Protein AF-A0A935U626-F1 (afdb_monomer_lite)

pLDDT: mean 85.55, std 22.06, range [26.78, 98.81]

Radius of gyration: 19.24 Å; chains: 1; bounding box: 61×33×53 Å

Foldseek 3Di:
DWKWFWAFDDDDDDDPDDPDDRDTDIDTHDDDPDDPPQLLVRLLVNLVVLTLEIEDDDDQQLLKALDPVSNDDLVVLLVSVVSNVVSNLVRHAFAREYEYEADAQQLLLLVQQQQAAQVNPHGLLRLLCCSVVPPAIRNQANHPPCPPVSNVSSSVSSVSSLVSSVVVLVVCCVPRPRYHGHYDHVNRVDNDHNQQADSHNSGHGDPVVVVVVVVRCCCRDPNVDPDD

Sequence (228 aa):
MALGAHQRQQPQPADHEGLRELRPRQLHGGQKRGRHVRLPAQAKQAVSRKASYVTVLMGHNDVCQDRFIDIPSDEVFEDRFREGMETLRQGLPAGATVYVVGIVDIYRLWQVAGDKRALGIVDCEVLWAATLLRWYPCGTMLNPLIGEAGRQFTRERNVAFNAILRRVTEEYQAQDSNHHYVFTDEIFKYPFVESHVSDIDCFHPSAPGQRKLSEITWRHGPFAEPPK

Secondary structure (DSSP, 8-state):
---EEEEPPPPPS-----------EEEE----TTS---HHHHHHHHHHTT-SEEEEE-SHHHHS-SSGGGSPPHHHHHHHHHHHHHHHHHHSPTT-EEEEEPPP-HHHHHHHHTT-EETTTEEHHHHHGGGGGT-SS-HHHH-GGGHHHHHHHHHHHHHHHHHHHHHHHHHHHHH-TTSEEEEE-HHHHS---GGGB-TTTSSSB-HHHHHHHHHHHHHTSTTSS---

Structure (mmCIF, N/CA/C/O backbone):
data_AF-A0A935U626-F1
#
_entry.id   AF-A0A935U626-F1
#
loop_
_atom_site.group_PDB
_atom_site.id
_atom_site.type_symbol
_atom_site.label_atom_id
_atom_site.label_alt_id
_atom_site.label_comp_id
_atom_site.label_asym_id
_atom_site.label_entity_id
_atom_site.label_seq_id
_atom_site.pdbx_PDB_ins_code
_atom_site.Cartn_x
_atom_site.Cartn_y
_atom_site.Cartn_z
_atom_site.occupancy
_atom_site.B_iso_or_equiv
_atom_site.auth_seq_id
_atom_site.auth_comp_id
_atom_site.auth_asym_id
_atom_site.auth_atom_id
_atom_site.pdbx_PDB_model_num
ATOM 1 N N . MET A 1 1 ? -6.542 1.799 -3.683 1.00 36.38 1 MET A N 1
ATOM 2 C CA . MET A 1 1 ? -6.941 0.701 -2.773 1.00 36.38 1 MET A CA 1
ATOM 3 C C . MET A 1 1 ? -7.939 1.243 -1.754 1.00 36.38 1 MET A C 1
ATOM 5 O O . MET A 1 1 ? -7.934 2.451 -1.544 1.00 36.38 1 MET A O 1
ATOM 9 N N . ALA A 1 2 ? -8.857 0.416 -1.251 1.00 37.59 2 ALA A N 1
ATOM 10 C CA . ALA A 1 2 ? -10.073 0.847 -0.552 1.00 37.59 2 ALA A CA 1
ATOM 11 C C . ALA A 1 2 ? -10.050 0.488 0.938 1.00 37.59 2 ALA A C 1
ATOM 13 O O . ALA A 1 2 ? -9.648 -0.621 1.276 1.00 37.59 2 ALA A O 1
ATOM 14 N N . LEU A 1 3 ? -10.580 1.363 1.798 1.00 38.88 3 LEU A N 1
ATOM 15 C CA . LEU A 1 3 ? -11.113 0.947 3.096 1.00 38.88 3 LEU A CA 1
ATOM 16 C C . LEU A 1 3 ? -12.335 0.040 2.860 1.00 38.88 3 LEU A C 1
ATOM 18 O O . LEU A 1 3 ? -13.218 0.400 2.074 1.00 38.88 3 LEU A O 1
ATOM 22 N N . GLY A 1 4 ? -12.377 -1.126 3.501 1.00 45.19 4 GLY A N 1
ATOM 23 C CA . GLY A 1 4 ? -13.533 -2.028 3.490 1.00 45.19 4 GLY A CA 1
ATOM 24 C C . GLY A 1 4 ? -14.268 -1.951 4.825 1.00 45.19 4 GLY A C 1
ATOM 25 O O . GLY A 1 4 ? -13.686 -2.311 5.835 1.00 45.19 4 GLY A O 1
ATOM 26 N N . ALA A 1 5 ? -15.516 -1.486 4.871 1.00 40.16 5 ALA A N 1
ATOM 27 C CA . ALA A 1 5 ? -16.308 -1.452 6.107 1.00 40.16 5 ALA A CA 1
ATOM 28 C C . ALA A 1 5 ? -17.449 -2.479 6.052 1.00 40.16 5 ALA A C 1
ATOM 30 O O . ALA A 1 5 ? -18.138 -2.572 5.036 1.00 40.16 5 ALA A O 1
ATOM 31 N N . HIS A 1 6 ? -17.658 -3.224 7.141 1.00 42.97 6 HIS A N 1
ATOM 32 C CA . HIS A 1 6 ? -18.744 -4.193 7.303 1.00 42.97 6 HIS A CA 1
ATOM 33 C C . HIS A 1 6 ? -19.535 -3.935 8.601 1.00 42.97 6 HIS A C 1
ATOM 35 O O . HIS A 1 6 ? -18.968 -3.591 9.640 1.00 42.97 6 HIS A O 1
ATOM 41 N N . GLN A 1 7 ? -20.856 -4.135 8.556 1.00 40.28 7 GLN A N 1
ATOM 42 C CA . GLN A 1 7 ? -21.767 -4.031 9.706 1.00 40.28 7 GLN A CA 1
ATOM 43 C C . GLN A 1 7 ? -22.539 -5.349 9.885 1.00 40.28 7 GLN A C 1
ATOM 45 O O . GLN A 1 7 ? -23.106 -5.842 8.909 1.00 40.28 7 GLN A O 1
ATOM 50 N N . ARG A 1 8 ? -22.606 -5.902 11.108 1.00 36.91 8 ARG A N 1
ATOM 51 C CA . ARG A 1 8 ? -23.595 -6.940 11.476 1.00 36.91 8 ARG A CA 1
ATOM 52 C C . ARG A 1 8 ? -24.813 -6.252 12.102 1.00 36.91 8 ARG A C 1
ATOM 54 O O . ARG A 1 8 ? -24.642 -5.392 12.961 1.00 36.91 8 ARG A O 1
ATOM 61 N N . GLN A 1 9 ? -26.029 -6.598 11.681 1.00 35.69 9 GLN A N 1
ATOM 62 C CA . GLN A 1 9 ? -27.254 -6.160 12.365 1.00 35.69 9 GLN A CA 1
ATOM 63 C C . GLN A 1 9 ? -27.588 -7.141 13.499 1.00 35.69 9 GLN A C 1
ATOM 65 O O . GLN A 1 9 ? -27.478 -8.351 13.308 1.00 35.69 9 GLN A O 1
ATOM 70 N N . GLN A 1 10 ? -27.971 -6.624 14.671 1.00 32.47 10 GLN A N 1
ATOM 71 C CA . GLN A 1 10 ? -28.516 -7.425 15.775 1.00 32.47 10 GLN A CA 1
ATOM 72 C C . GLN A 1 10 ? -30.018 -7.689 15.548 1.00 32.47 10 GLN A C 1
ATOM 74 O O . GLN A 1 10 ? -30.702 -6.800 15.033 1.00 32.47 10 GLN A O 1
ATOM 79 N N . PRO A 1 11 ? -30.547 -8.869 15.923 1.00 29.67 11 PRO A N 1
ATOM 80 C CA . PRO A 1 11 ? -31.968 -9.174 15.783 1.00 29.67 11 PRO A CA 1
ATOM 81 C C . PRO A 1 11 ? -32.800 -8.475 16.873 1.00 29.67 11 PRO A C 1
ATOM 83 O O . PRO A 1 11 ? -32.401 -8.435 18.036 1.00 29.67 11 PRO A O 1
ATOM 86 N N . GLN A 1 12 ? -33.970 -7.946 16.502 1.00 31.98 12 GLN A N 1
ATOM 87 C CA . GLN A 1 12 ? -35.036 -7.596 17.453 1.00 31.98 12 GLN A CA 1
ATOM 88 C C . GLN A 1 12 ? -35.877 -8.846 17.776 1.00 31.98 12 GLN A C 1
ATOM 90 O O . GLN A 1 12 ? -35.978 -9.728 16.918 1.00 31.98 12 GLN A O 1
ATOM 95 N N . PRO A 1 13 ? -36.462 -8.969 18.984 1.00 32.72 13 PRO A N 1
ATOM 96 C CA . PRO A 1 13 ? -37.147 -10.192 19.375 1.00 32.72 13 PRO A CA 1
ATOM 97 C C . PRO A 1 13 ? -38.569 -10.292 18.796 1.00 32.72 13 PRO A C 1
ATOM 99 O O . PRO A 1 13 ? -39.378 -9.388 18.972 1.00 32.72 13 PRO A O 1
ATOM 102 N N . ALA A 1 14 ? -38.808 -11.463 18.190 1.00 32.66 14 ALA A N 1
ATOM 103 C CA . ALA A 1 14 ? -40.059 -12.157 17.861 1.00 32.66 14 ALA A CA 1
ATOM 104 C C . ALA A 1 14 ? -41.052 -11.506 16.875 1.00 32.66 14 ALA A C 1
ATOM 106 O O . ALA A 1 14 ? -41.840 -10.646 17.237 1.00 32.66 14 ALA A O 1
ATOM 107 N N . ASP A 1 15 ? -41.090 -12.051 15.654 1.00 28.20 15 ASP A N 1
ATOM 108 C CA . ASP A 1 15 ? -42.239 -12.855 15.216 1.00 28.20 15 ASP A CA 1
ATOM 109 C C . ASP A 1 15 ? -41.771 -13.934 14.223 1.00 28.20 15 ASP A C 1
ATOM 111 O O . ASP A 1 15 ? -40.871 -13.728 13.404 1.00 28.20 15 ASP A O 1
ATOM 115 N N . HIS A 1 16 ? -42.317 -15.137 14.382 1.00 33.19 16 HIS A N 1
ATOM 116 C CA . HIS A 1 16 ? -41.948 -16.347 13.654 1.00 33.19 16 HIS A CA 1
ATOM 117 C C . HIS A 1 16 ? -42.422 -16.297 12.194 1.00 33.19 16 HIS A C 1
ATOM 119 O O . HIS A 1 16 ? -43.455 -16.867 11.887 1.00 33.19 16 HIS A O 1
ATOM 125 N N . GLU A 1 17 ? -41.666 -15.677 11.286 1.00 30.53 17 GLU A N 1
ATOM 126 C CA . GLU A 1 17 ? -41.656 -16.025 9.853 1.00 30.53 17 GLU A CA 1
ATOM 127 C C . GLU A 1 17 ? -40.568 -15.235 9.106 1.00 30.53 17 GLU A C 1
ATOM 129 O O . GLU A 1 17 ? -40.585 -14.009 9.043 1.00 30.53 17 GLU A O 1
ATOM 134 N N . GLY A 1 18 ? -39.611 -15.945 8.499 1.00 26.78 18 GLY A N 1
ATOM 135 C CA . GLY A 1 18 ? -38.667 -15.366 7.540 1.00 26.78 18 GLY A CA 1
ATOM 136 C C . GLY A 1 18 ? -37.235 -15.209 8.051 1.00 26.78 18 GLY A C 1
ATOM 137 O O . GLY A 1 18 ? -36.794 -14.120 8.406 1.00 26.78 18 GLY A O 1
ATOM 138 N N . LEU A 1 19 ? -36.460 -16.293 7.957 1.00 26.86 19 LEU A N 1
ATOM 139 C CA . LEU A 1 19 ? -34.995 -16.272 7.902 1.00 26.86 19 LEU A CA 1
ATOM 140 C C . LEU A 1 19 ? -34.530 -15.446 6.682 1.00 26.86 19 LEU A C 1
ATOM 142 O O . LEU A 1 19 ? -34.172 -15.991 5.640 1.00 26.86 19 LEU A O 1
ATOM 146 N N . ARG A 1 20 ? -34.556 -14.113 6.781 1.00 30.09 20 ARG A N 1
ATOM 147 C CA . ARG A 1 20 ? -33.853 -13.229 5.847 1.00 30.09 20 ARG A CA 1
ATOM 148 C C . ARG A 1 20 ? -32.400 -13.120 6.293 1.00 30.09 20 ARG A C 1
ATOM 150 O O . ARG A 1 20 ? -32.076 -12.483 7.287 1.00 30.09 20 ARG A O 1
ATOM 157 N N . GLU A 1 21 ? -31.558 -13.795 5.525 1.00 31.47 21 GLU A N 1
ATOM 158 C CA . GLU A 1 21 ? -30.100 -13.720 5.458 1.00 31.47 21 GLU A CA 1
ATOM 159 C C . GLU A 1 21 ? -29.537 -12.365 5.955 1.00 31.47 21 GLU A C 1
ATOM 161 O O . GLU A 1 21 ? -29.654 -11.335 5.286 1.00 31.47 21 GLU A O 1
ATOM 166 N N . LEU A 1 22 ? -28.907 -12.360 7.136 1.00 27.30 22 LEU A N 1
ATOM 167 C CA . LEU A 1 22 ? -28.116 -11.236 7.648 1.00 27.30 22 LEU A CA 1
ATOM 168 C C . LEU A 1 22 ? -26.864 -11.069 6.772 1.00 27.30 22 LEU A C 1
ATOM 170 O O . LEU A 1 22 ? -25.775 -11.500 7.145 1.00 27.30 22 LEU A O 1
ATOM 174 N N . ARG A 1 23 ? -26.993 -10.472 5.582 1.00 29.62 23 ARG A N 1
ATOM 175 C CA . ARG A 1 23 ? -25.830 -10.117 4.758 1.00 29.62 23 ARG A CA 1
ATOM 176 C C . ARG A 1 23 ? -25.178 -8.855 5.332 1.00 29.62 23 ARG A C 1
ATOM 178 O O . ARG A 1 23 ? -25.808 -7.794 5.296 1.00 29.62 23 ARG A O 1
ATOM 185 N N . PRO A 1 24 ? -23.931 -8.910 5.837 1.00 40.78 24 PRO A N 1
ATOM 186 C CA . PRO A 1 24 ? -23.231 -7.697 6.229 1.00 40.78 24 PRO A CA 1
ATOM 187 C C . PRO A 1 24 ? -23.090 -6.772 5.015 1.00 40.78 24 PRO A C 1
ATOM 189 O O . PRO A 1 24 ? -22.628 -7.194 3.955 1.00 40.78 24 PRO A O 1
ATOM 192 N N . ARG A 1 25 ? -23.485 -5.498 5.148 1.00 45.22 25 ARG A N 1
ATOM 193 C CA . ARG A 1 25 ? -23.241 -4.493 4.098 1.00 45.22 25 ARG A CA 1
ATOM 194 C C . ARG A 1 25 ? -21.739 -4.253 3.997 1.00 45.22 25 ARG A C 1
ATOM 196 O O . ARG A 1 25 ? -21.175 -3.599 4.868 1.00 45.22 25 ARG A O 1
ATOM 203 N N . GLN A 1 26 ? -21.122 -4.780 2.945 1.00 43.56 26 GLN A N 1
ATOM 204 C CA . GLN A 1 26 ? -19.748 -4.474 2.565 1.00 43.56 26 GLN A CA 1
ATOM 205 C C . GLN A 1 26 ? -19.717 -3.145 1.809 1.00 43.56 26 GLN A C 1
ATOM 207 O O . GLN A 1 26 ? -20.474 -2.936 0.861 1.00 43.56 26 GLN A O 1
ATOM 212 N N . LEU A 1 27 ? -18.854 -2.231 2.238 1.00 50.84 27 LEU A N 1
ATOM 213 C CA . LEU A 1 27 ? -18.672 -0.929 1.609 1.00 50.84 27 LEU A CA 1
ATOM 214 C C . LEU A 1 27 ? -17.201 -0.727 1.278 1.00 50.84 27 LEU A C 1
ATOM 216 O O . LEU A 1 27 ? -16.347 -0.876 2.147 1.00 50.84 27 LEU A O 1
ATOM 220 N N . HIS A 1 28 ? -16.925 -0.359 0.030 1.00 53.06 28 HIS A N 1
ATOM 221 C CA . HIS A 1 28 ? -15.575 -0.118 -0.468 1.00 53.06 28 HIS A CA 1
ATOM 222 C C . HIS A 1 28 ? -15.357 1.379 -0.722 1.00 53.06 28 HIS A C 1
ATOM 224 O O . HIS A 1 28 ? -16.038 1.976 -1.551 1.00 53.06 28 HIS A O 1
ATOM 230 N N . GLY A 1 29 ? -14.385 1.983 -0.034 1.00 50.59 29 GLY A N 1
ATOM 231 C CA . GLY A 1 29 ? -13.999 3.396 -0.166 1.00 50.59 29 GLY A CA 1
ATOM 232 C C . GLY A 1 29 ? -12.784 3.658 -1.069 1.00 50.59 29 GLY A C 1
ATOM 233 O O . GLY A 1 29 ? -11.946 4.488 -0.736 1.00 50.59 29 GLY A O 1
ATOM 234 N N . GLY A 1 30 ? -12.615 2.931 -2.179 1.00 47.78 30 GLY A N 1
ATOM 235 C CA . GLY A 1 30 ? -11.416 3.041 -3.027 1.00 47.78 30 GLY A CA 1
ATOM 236 C C . GLY A 1 30 ? -11.409 4.265 -3.945 1.00 47.78 30 GLY A C 1
ATOM 237 O O . GLY A 1 30 ? -12.372 4.493 -4.668 1.00 47.78 30 GLY A O 1
ATOM 238 N N . GLN A 1 31 ? -10.294 5.004 -4.000 1.00 49.34 31 GLN A N 1
ATOM 239 C CA . GLN A 1 31 ? -10.118 6.136 -4.925 1.00 49.34 31 GLN A CA 1
ATOM 240 C C . GLN A 1 31 ? -8.877 5.964 -5.826 1.00 49.34 31 GLN A C 1
ATOM 242 O O . GLN A 1 31 ? -7.851 5.437 -5.388 1.00 49.34 31 GLN A O 1
ATOM 247 N N . LYS A 1 32 ? -8.976 6.419 -7.089 1.00 45.78 32 LYS A N 1
ATOM 248 C CA . LYS A 1 32 ? -7.856 6.544 -8.047 1.00 45.78 32 LYS A CA 1
ATOM 249 C C . LYS A 1 32 ? -7.019 7.816 -7.782 1.00 45.78 32 LYS A C 1
ATOM 251 O O . LYS A 1 32 ? -7.494 8.742 -7.127 1.00 45.78 32 LYS A O 1
ATOM 256 N N . ARG A 1 33 ? -5.783 7.827 -8.305 1.00 46.31 33 ARG A N 1
ATOM 257 C CA . ARG A 1 33 ? -4.728 8.860 -8.186 1.00 46.31 33 ARG A CA 1
ATOM 258 C C . ARG A 1 33 ? -5.227 10.310 -8.365 1.00 46.31 33 ARG A C 1
ATOM 260 O O . ARG A 1 33 ? -6.166 10.553 -9.115 1.00 46.31 33 ARG A O 1
ATOM 267 N N . GLY A 1 34 ? -4.566 11.267 -7.701 1.00 38.56 34 GLY A N 1
ATOM 268 C CA . GLY A 1 34 ? -4.757 12.718 -7.897 1.00 38.56 34 GLY A CA 1
ATOM 269 C C . GLY A 1 34 ? -5.643 13.424 -6.862 1.00 38.56 34 GLY A C 1
ATOM 270 O O . GLY A 1 34 ? -5.690 14.648 -6.823 1.00 38.56 34 GLY A O 1
ATOM 271 N N . ARG A 1 35 ? -6.304 12.677 -5.972 1.00 41.91 35 ARG A N 1
ATOM 272 C CA . ARG A 1 35 ? -6.894 13.220 -4.743 1.00 41.91 35 ARG A CA 1
ATOM 273 C C . ARG A 1 35 ? -6.159 12.615 -3.559 1.00 41.91 35 ARG A C 1
ATOM 275 O O . ARG A 1 35 ? -6.215 11.402 -3.373 1.00 41.91 35 ARG A O 1
ATOM 282 N N . HIS A 1 36 ? -5.485 13.447 -2.768 1.00 40.22 36 HIS A N 1
ATOM 283 C CA . HIS A 1 36 ? -4.943 13.076 -1.460 1.00 40.22 36 HIS A CA 1
ATOM 284 C C . HIS A 1 36 ? -6.101 12.700 -0.517 1.00 40.22 36 HIS A C 1
ATOM 286 O O . HIS A 1 36 ? -6.526 13.492 0.322 1.00 40.22 36 HIS A O 1
ATOM 292 N N . VAL A 1 37 ? -6.676 11.506 -0.676 1.00 51.06 37 VAL A N 1
ATOM 293 C CA . VAL A 1 37 ? -7.643 10.969 0.281 1.00 51.06 37 VAL A CA 1
ATOM 294 C C . VAL A 1 37 ? -6.845 10.365 1.422 1.00 51.06 37 VAL A C 1
ATOM 296 O O . VAL A 1 37 ? -6.390 9.227 1.366 1.00 51.06 37 VAL A O 1
ATOM 299 N N . ARG A 1 38 ? -6.672 11.185 2.452 1.00 72.81 38 ARG A N 1
ATOM 300 C CA . ARG A 1 38 ? -6.116 10.803 3.745 1.00 72.81 38 ARG A CA 1
ATOM 301 C C . ARG A 1 38 ? -7.035 9.751 4.376 1.00 72.81 38 ARG A C 1
ATOM 303 O O . ARG A 1 38 ? -8.252 9.953 4.389 1.00 72.81 38 ARG A O 1
ATOM 310 N N . LEU A 1 39 ? -6.471 8.655 4.893 1.00 82.88 39 LEU A N 1
ATOM 311 C CA . LEU A 1 39 ? -7.171 7.656 5.717 1.00 82.88 39 LEU A CA 1
ATOM 312 C C . LEU A 1 39 ? -8.222 8.276 6.671 1.00 82.88 39 LEU A C 1
ATOM 314 O O . LEU A 1 39 ? -9.348 7.779 6.675 1.00 82.88 39 LEU A O 1
ATOM 318 N N . PRO A 1 40 ? -7.951 9.404 7.362 1.00 83.19 40 PRO A N 1
ATOM 319 C CA . PRO A 1 40 ? -8.937 10.158 8.146 1.00 83.19 40 PRO A CA 1
ATOM 320 C C . PRO A 1 40 ? -10.301 10.388 7.481 1.00 83.19 40 PRO A C 1
ATOM 322 O O . PRO A 1 40 ? -11.347 10.201 8.101 1.00 83.19 40 PRO A O 1
ATOM 325 N N . ALA A 1 41 ? -10.336 10.771 6.202 1.00 85.19 41 ALA A N 1
ATOM 326 C CA . ALA A 1 41 ? -11.593 11.040 5.506 1.00 85.19 41 ALA A CA 1
ATOM 327 C C . ALA A 1 41 ? -12.409 9.758 5.264 1.00 85.19 41 ALA A C 1
ATOM 329 O O . ALA A 1 41 ? -13.638 9.791 5.320 1.00 85.19 41 ALA A O 1
ATOM 330 N N . GLN A 1 42 ? -11.739 8.630 5.010 1.00 88.25 42 GLN A N 1
ATOM 331 C CA . GLN A 1 42 ? -12.395 7.325 4.870 1.00 88.25 42 GLN A CA 1
ATOM 332 C C . GLN A 1 42 ? -12.813 6.775 6.241 1.00 88.25 42 GLN A C 1
ATOM 334 O O . GLN A 1 42 ? -13.909 6.234 6.371 1.00 88.25 42 GLN A O 1
ATOM 339 N N . ALA A 1 43 ? -12.003 6.993 7.279 1.00 92.19 43 ALA A N 1
ATOM 340 C CA . ALA A 1 43 ? -12.328 6.630 8.653 1.00 92.19 43 ALA A CA 1
ATOM 341 C C . ALA A 1 43 ? -13.625 7.305 9.127 1.00 92.19 43 ALA A C 1
ATOM 343 O O . ALA A 1 43 ? -14.518 6.626 9.632 1.00 92.19 43 ALA A O 1
ATOM 344 N N . LYS A 1 44 ? -13.812 8.605 8.846 1.00 91.94 44 LYS A N 1
ATOM 345 C CA . LYS A 1 44 ? -15.075 9.317 9.134 1.00 91.94 44 LYS A CA 1
ATOM 346 C C . LYS A 1 44 ? -16.294 8.671 8.467 1.00 91.94 44 LYS A C 1
ATOM 348 O O . LYS A 1 44 ? -17.378 8.675 9.044 1.00 91.94 44 LYS A O 1
ATOM 353 N N . GLN A 1 45 ? -16.136 8.099 7.271 1.00 91.12 45 GLN A N 1
ATOM 354 C CA . GLN A 1 45 ? -17.222 7.387 6.588 1.00 91.12 45 GLN A CA 1
ATOM 355 C C . GLN A 1 45 ? -17.527 6.028 7.228 1.00 91.12 45 GLN A C 1
ATOM 357 O O . GLN A 1 45 ? -18.683 5.614 7.239 1.00 91.12 45 GLN A O 1
ATOM 362 N N . ALA A 1 46 ? -16.521 5.325 7.753 1.00 92.56 46 ALA A N 1
ATOM 363 C CA . ALA A 1 46 ? -16.744 4.092 8.509 1.00 92.56 46 ALA A CA 1
ATOM 364 C C . ALA A 1 46 ? -17.472 4.380 9.833 1.00 92.56 46 ALA A C 1
ATOM 366 O O . ALA A 1 46 ? -18.456 3.713 10.161 1.00 92.56 46 ALA A O 1
ATOM 367 N N . VAL A 1 47 ? -17.046 5.436 10.532 1.00 95.00 47 VAL A N 1
ATOM 368 C CA . VAL A 1 47 ? -17.664 5.942 11.767 1.00 95.00 47 VAL A CA 1
ATOM 369 C C . VAL A 1 47 ? -19.118 6.350 11.548 1.00 95.00 47 VAL A C 1
ATOM 371 O O . VAL A 1 47 ? -19.998 5.886 12.269 1.00 95.00 47 VAL A O 1
ATOM 374 N N . SER A 1 48 ? -19.415 7.151 10.516 1.00 94.12 48 SER A N 1
ATOM 375 C CA . SER A 1 48 ? -20.790 7.612 10.254 1.00 94.12 48 SER A CA 1
ATOM 376 C C . SER A 1 48 ? -21.769 6.471 9.968 1.00 94.12 48 SER A C 1
ATOM 378 O O . SER A 1 48 ? -22.979 6.623 10.128 1.00 94.12 48 SER A O 1
ATOM 380 N N . ARG A 1 49 ? -21.244 5.307 9.579 1.00 92.31 49 ARG A N 1
ATOM 381 C CA . ARG A 1 49 ? -22.011 4.089 9.318 1.00 92.31 49 ARG A CA 1
ATOM 382 C C . ARG A 1 49 ? -21.999 3.099 10.476 1.00 92.31 49 ARG A C 1
ATOM 384 O O . ARG A 1 49 ? -22.576 2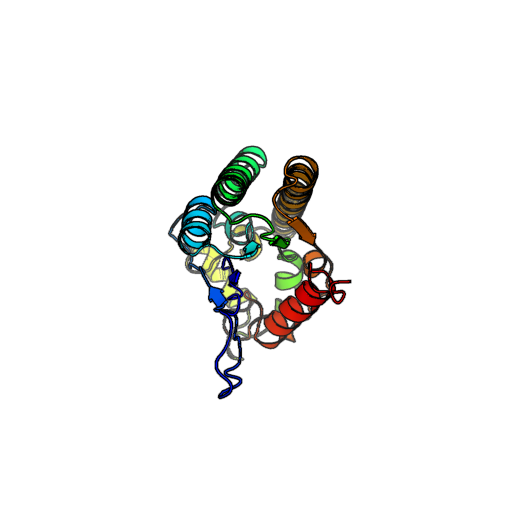.026 10.330 1.00 92.31 49 ARG A O 1
ATOM 391 N N . LYS A 1 50 ? -21.373 3.445 11.606 1.00 93.62 50 LYS A N 1
ATOM 392 C CA . LYS A 1 50 ? -21.241 2.583 12.789 1.00 93.62 50 LYS A CA 1
ATOM 393 C C . LYS A 1 50 ? -20.687 1.200 12.421 1.00 93.62 50 LYS A C 1
ATOM 395 O O . LYS A 1 50 ? -21.247 0.176 12.810 1.00 93.62 50 LYS A O 1
ATOM 400 N N . ALA A 1 51 ? -19.638 1.172 11.597 1.00 95.12 51 ALA A N 1
ATOM 401 C CA . ALA A 1 51 ? -19.036 -0.075 11.139 1.00 95.12 51 ALA A CA 1
ATOM 402 C C . ALA A 1 51 ? -18.561 -0.926 12.330 1.00 95.12 51 ALA A C 1
ATOM 404 O O . ALA A 1 51 ? -17.910 -0.419 13.233 1.00 95.12 51 ALA A O 1
ATOM 405 N N . SER A 1 52 ? -18.862 -2.223 12.325 1.00 94.94 52 SER A N 1
ATOM 406 C CA . SER A 1 52 ? -18.379 -3.158 13.358 1.00 94.94 52 SER A CA 1
ATOM 407 C C . SER A 1 52 ? -17.065 -3.827 12.950 1.00 94.94 52 SER A C 1
ATOM 409 O O . SER A 1 52 ? -16.406 -4.463 13.764 1.00 94.94 52 SER A O 1
ATOM 411 N N . TYR A 1 53 ? -16.692 -3.712 11.677 1.00 95.19 53 TYR A N 1
ATOM 412 C CA . TYR A 1 53 ? -15.439 -4.214 11.139 1.00 95.19 53 TYR A CA 1
ATOM 413 C C . TYR A 1 53 ? -14.932 -3.281 10.038 1.00 95.19 53 TYR A C 1
ATOM 415 O O . TYR A 1 53 ? -15.693 -2.904 9.143 1.00 95.19 53 TYR A O 1
ATOM 423 N N . VAL A 1 54 ? -13.657 -2.908 10.106 1.00 95.88 54 VAL A N 1
ATOM 424 C CA . VAL A 1 54 ? -12.994 -1.999 9.169 1.00 95.88 54 VAL A CA 1
ATOM 425 C C . VAL A 1 54 ? -11.671 -2.612 8.730 1.00 95.88 54 VAL A C 1
ATOM 427 O O . VAL A 1 54 ? -10.774 -2.784 9.541 1.00 95.88 54 VAL A O 1
ATOM 430 N N . THR A 1 55 ? -11.518 -2.899 7.442 1.00 94.81 55 THR A N 1
ATOM 431 C CA . THR A 1 55 ? -10.235 -3.260 6.835 1.00 94.81 55 THR A CA 1
ATOM 432 C C . THR A 1 55 ? -9.521 -2.008 6.336 1.00 94.81 55 THR A C 1
ATOM 434 O O . THR A 1 55 ? -10.063 -1.275 5.501 1.00 94.81 55 THR A O 1
ATOM 437 N N . VAL A 1 56 ? -8.293 -1.784 6.802 1.00 95.62 56 VAL A N 1
ATOM 438 C CA . VAL A 1 56 ? -7.408 -0.692 6.390 1.00 95.62 56 VAL A CA 1
ATOM 439 C C . VAL A 1 56 ? -6.366 -1.206 5.403 1.00 95.62 56 VAL A C 1
ATOM 441 O O . VAL A 1 56 ? -5.519 -2.024 5.749 1.00 95.62 56 VAL A O 1
ATOM 444 N N . LEU A 1 57 ? -6.426 -0.683 4.174 1.00 92.62 57 LEU A N 1
ATOM 445 C CA . LEU A 1 57 ? -5.468 -0.926 3.090 1.00 92.62 57 LEU A CA 1
ATOM 446 C C . LEU A 1 57 ? -4.838 0.415 2.672 1.00 92.62 57 LEU A C 1
ATOM 448 O O . LEU A 1 57 ? -5.359 1.108 1.793 1.00 92.62 57 LEU A O 1
ATOM 452 N N . MET A 1 58 ? -3.743 0.805 3.325 1.00 90.88 58 MET A N 1
ATOM 453 C CA . MET A 1 58 ? -3.051 2.092 3.133 1.00 90.88 58 MET A CA 1
ATOM 454 C C . MET A 1 58 ? -1.628 1.883 2.588 1.00 90.88 58 MET A C 1
ATOM 456 O O . MET A 1 58 ? -1.133 0.764 2.580 1.00 90.88 58 MET A O 1
ATOM 460 N N . GLY A 1 59 ? -0.975 2.934 2.082 1.00 92.75 59 GLY A N 1
ATOM 461 C CA . GLY A 1 59 ? 0.472 2.940 1.838 1.00 92.75 59 GLY A CA 1
ATOM 462 C C . GLY A 1 59 ? 0.920 2.599 0.421 1.00 92.75 59 GLY A C 1
ATOM 463 O O . GLY A 1 59 ? 1.928 3.124 -0.036 1.00 92.75 59 GLY A O 1
ATOM 464 N N . HIS A 1 60 ? 0.141 1.830 -0.343 1.00 92.06 60 HIS A N 1
ATOM 465 C CA . HIS A 1 60 ? 0.487 1.510 -1.737 1.00 92.06 60 HIS A CA 1
ATOM 466 C C . HIS A 1 60 ? 0.675 2.772 -2.595 1.00 92.06 60 HIS A C 1
ATOM 468 O O . HIS A 1 60 ? 1.649 2.894 -3.329 1.00 92.06 60 HIS A O 1
ATOM 474 N N . ASN A 1 61 ? -0.239 3.738 -2.465 1.00 90.38 61 ASN A N 1
ATOM 475 C CA . ASN A 1 61 ? -0.150 5.016 -3.172 1.00 90.38 61 ASN A CA 1
ATOM 476 C C . ASN A 1 61 ? 0.913 5.953 -2.578 1.00 90.38 61 ASN A C 1
ATOM 478 O O . ASN A 1 61 ? 1.299 6.898 -3.252 1.00 90.38 61 ASN A O 1
ATOM 482 N N . ASP A 1 62 ? 1.348 5.732 -1.335 1.00 93.38 62 ASP A N 1
ATOM 483 C CA . ASP A 1 62 ? 2.404 6.519 -0.695 1.00 93.38 62 ASP A CA 1
ATOM 484 C C . ASP A 1 62 ? 3.782 6.087 -1.216 1.00 93.38 62 ASP A C 1
ATOM 486 O O . ASP A 1 62 ? 4.605 6.944 -1.523 1.00 93.38 62 ASP A O 1
ATOM 490 N N . VAL A 1 63 ? 3.995 4.778 -1.407 1.00 95.12 63 VAL A N 1
ATOM 491 C CA . VAL A 1 63 ? 5.204 4.206 -2.029 1.00 95.12 63 VAL A CA 1
ATOM 492 C C . VAL A 1 63 ? 5.259 4.499 -3.536 1.00 95.12 63 VAL A C 1
ATOM 494 O O . VAL A 1 63 ? 6.316 4.833 -4.075 1.00 95.12 63 VAL A O 1
ATOM 497 N N . CYS A 1 64 ? 4.121 4.392 -4.229 1.00 95.19 64 CYS A N 1
ATOM 498 C CA . CYS A 1 64 ? 4.025 4.580 -5.676 1.00 95.19 64 CYS A CA 1
ATOM 499 C C . CYS A 1 64 ? 3.778 6.034 -6.089 1.00 95.19 64 CYS A C 1
ATOM 501 O O . CYS A 1 64 ? 2.643 6.440 -6.354 1.00 95.19 64 CYS A O 1
ATOM 503 N N . GLN A 1 65 ? 4.862 6.791 -6.236 1.00 95.31 65 GLN A N 1
ATOM 504 C CA . GLN A 1 65 ? 4.847 8.199 -6.639 1.00 95.31 65 GLN A CA 1
ATOM 505 C C . GLN A 1 65 ? 5.453 8.408 -8.030 1.00 95.31 65 GLN A C 1
ATOM 507 O O . GLN A 1 65 ? 5.975 7.473 -8.632 1.00 95.31 65 GLN A O 1
ATOM 512 N N . ASP A 1 66 ? 5.39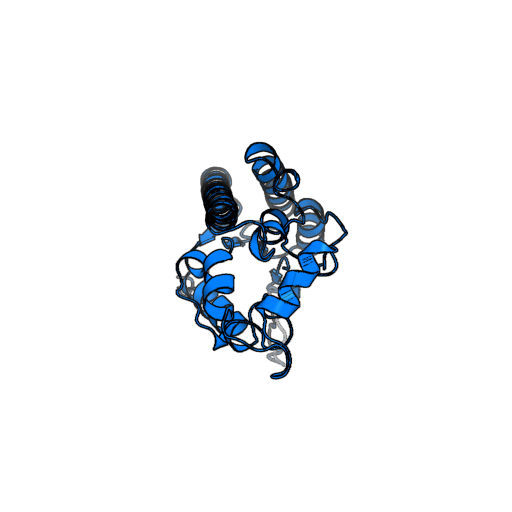1 9.634 -8.563 1.00 94.56 66 ASP A N 1
ATOM 513 C CA . ASP A 1 66 ? 6.135 9.983 -9.788 1.00 94.56 66 ASP A CA 1
ATOM 514 C C . ASP A 1 66 ? 7.640 10.119 -9.531 1.00 94.56 66 ASP A C 1
ATOM 516 O O . ASP A 1 66 ? 8.440 9.819 -10.415 1.00 94.56 66 ASP A O 1
ATOM 520 N N . ARG A 1 67 ? 8.034 10.594 -8.342 1.00 94.44 67 ARG A N 1
ATOM 521 C CA . ARG A 1 67 ? 9.429 10.864 -7.967 1.00 94.44 67 ARG A CA 1
ATOM 522 C C . ARG A 1 67 ? 9.695 10.393 -6.544 1.00 94.44 67 ARG A C 1
ATOM 524 O O . ARG A 1 67 ? 8.802 10.430 -5.705 1.00 94.44 67 ARG A O 1
ATOM 531 N N . PHE A 1 68 ? 10.944 10.044 -6.243 1.00 96.69 68 PHE A N 1
ATOM 532 C CA . PHE A 1 68 ? 11.332 9.596 -4.900 1.00 96.69 68 PHE A CA 1
ATOM 533 C C . PHE A 1 68 ? 11.074 10.645 -3.813 1.00 96.69 68 PHE A C 1
ATOM 535 O O . PHE A 1 68 ? 10.625 10.289 -2.733 1.00 96.69 68 PHE A O 1
ATOM 542 N N . ILE A 1 69 ? 11.277 11.933 -4.118 1.00 95.12 69 ILE A N 1
ATOM 543 C CA . ILE A 1 69 ? 11.022 13.041 -3.178 1.00 95.12 69 ILE A CA 1
ATOM 544 C C . ILE A 1 69 ? 9.541 13.195 -2.803 1.00 95.12 69 ILE A C 1
ATOM 546 O O . ILE A 1 69 ? 9.218 13.842 -1.813 1.00 95.12 69 ILE A O 1
ATOM 550 N N . 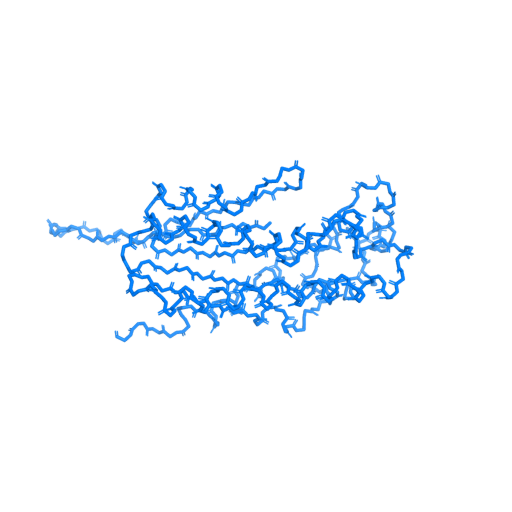ASP A 1 70 ? 8.638 12.618 -3.597 1.00 94.56 70 ASP A N 1
ATOM 551 C CA . ASP A 1 70 ? 7.202 12.665 -3.333 1.00 94.56 70 ASP A CA 1
ATOM 552 C C . ASP A 1 70 ? 6.752 11.512 -2.415 1.00 94.56 70 ASP A C 1
ATOM 554 O O . ASP A 1 70 ? 5.614 11.523 -1.939 1.00 94.56 70 ASP A O 1
ATOM 558 N N . ILE A 1 71 ? 7.616 10.516 -2.153 1.00 95.06 71 ILE A N 1
ATOM 559 C CA . ILE A 1 71 ? 7.350 9.486 -1.140 1.00 95.06 71 ILE A CA 1
ATOM 560 C C . ILE A 1 71 ? 7.408 10.183 0.227 1.00 95.06 71 ILE A C 1
ATOM 562 O O . ILE A 1 71 ? 8.417 10.826 0.526 1.00 95.06 71 ILE A O 1
ATOM 566 N N . PRO A 1 72 ? 6.361 10.089 1.069 1.00 94.81 72 PRO A N 1
ATOM 567 C CA . PRO A 1 72 ? 6.380 10.750 2.367 1.00 94.81 72 PRO A CA 1
ATOM 568 C C . PRO A 1 72 ? 7.513 10.208 3.247 1.00 94.81 72 PRO A C 1
ATOM 570 O O . PRO A 1 72 ? 7.938 9.057 3.098 1.00 94.81 72 PRO A O 1
ATOM 573 N N . SER A 1 73 ? 7.981 11.030 4.189 1.00 96.44 73 SER A N 1
ATOM 574 C CA . SER A 1 73 ? 8.855 10.548 5.261 1.00 96.44 73 SER A CA 1
ATOM 575 C C . SER A 1 73 ? 8.108 9.564 6.169 1.00 96.44 73 SER A C 1
ATOM 577 O O . SER A 1 73 ? 6.881 9.433 6.085 1.00 96.44 73 SER A O 1
ATOM 579 N N . ASP A 1 74 ? 8.846 8.867 7.030 1.00 98.06 74 ASP A N 1
ATOM 580 C CA . ASP A 1 74 ? 8.267 7.925 7.994 1.00 98.06 74 ASP A CA 1
ATOM 581 C C . ASP A 1 74 ? 7.325 8.639 8.962 1.00 98.06 74 ASP A C 1
ATOM 583 O O . ASP A 1 74 ? 6.204 8.182 9.173 1.00 98.06 74 ASP A O 1
ATOM 587 N N . GLU A 1 75 ? 7.723 9.815 9.444 1.00 97.50 75 GLU A N 1
ATOM 588 C CA . GLU A 1 75 ? 6.934 10.645 10.354 1.00 97.50 75 GLU A CA 1
ATOM 589 C C . GLU A 1 75 ? 5.627 11.092 9.692 1.00 97.50 75 GLU A C 1
ATOM 591 O O . GLU A 1 75 ? 4.549 10.925 10.253 1.00 97.50 75 GLU A O 1
ATOM 596 N N . VAL A 1 76 ? 5.690 11.582 8.448 1.00 95.06 76 VAL A N 1
ATOM 597 C CA . VAL A 1 76 ? 4.492 12.027 7.719 1.00 95.06 76 VAL A CA 1
ATOM 598 C C . VAL A 1 76 ? 3.536 10.863 7.445 1.00 95.06 76 VAL A C 1
ATOM 600 O O . VAL A 1 76 ? 2.315 11.045 7.470 1.00 95.06 76 VAL A O 1
ATOM 603 N N . PHE A 1 77 ? 4.064 9.679 7.135 1.00 95.25 77 PHE A N 1
ATOM 604 C CA . PHE A 1 77 ? 3.246 8.487 6.931 1.00 95.25 77 PHE A CA 1
ATOM 605 C C . PHE A 1 77 ? 2.591 8.028 8.241 1.00 95.25 77 PHE A C 1
ATOM 607 O O . PHE A 1 77 ? 1.381 7.787 8.266 1.00 95.25 77 PHE A O 1
ATOM 614 N N . GLU A 1 78 ? 3.364 7.972 9.327 1.00 97.50 78 GLU A N 1
ATOM 615 C CA . GLU A 1 78 ? 2.891 7.613 10.663 1.00 97.50 78 GLU A CA 1
ATOM 616 C C . GLU A 1 78 ? 1.806 8.567 11.162 1.00 97.50 78 GLU A C 1
ATOM 618 O O . GLU A 1 78 ? 0.737 8.103 11.559 1.00 97.50 78 GLU A O 1
ATOM 623 N N . ASP A 1 79 ? 2.022 9.879 11.070 1.00 95.69 79 ASP A N 1
ATOM 624 C CA . ASP A 1 79 ? 1.061 10.895 11.508 1.00 95.69 79 ASP A CA 1
ATOM 625 C C . ASP A 1 79 ? -0.287 10.733 10.799 1.00 95.69 79 ASP A C 1
ATOM 627 O O . ASP A 1 79 ? -1.349 10.737 11.426 1.00 95.69 79 ASP A O 1
ATOM 631 N N . ARG A 1 80 ? -0.262 10.518 9.478 1.00 93.00 80 ARG A N 1
ATOM 632 C CA . ARG A 1 80 ? -1.479 10.297 8.680 1.00 93.00 80 ARG A CA 1
ATOM 633 C C . ARG A 1 80 ? -2.179 8.993 9.045 1.00 93.00 80 ARG A C 1
ATOM 635 O O . ARG A 1 80 ? -3.412 8.933 8.997 1.00 93.00 80 ARG A O 1
ATOM 642 N N . PHE A 1 81 ? -1.415 7.948 9.358 1.00 96.06 81 PHE A N 1
ATOM 643 C CA . PHE A 1 81 ? -1.977 6.678 9.795 1.00 96.06 81 PHE A CA 1
ATOM 644 C C . PHE A 1 81 ? -2.643 6.828 11.168 1.00 96.06 81 PHE A C 1
ATOM 646 O O . PHE A 1 81 ? -3.818 6.484 11.311 1.00 96.06 81 PHE A O 1
ATOM 653 N N . ARG A 1 82 ? -1.950 7.446 12.132 1.00 97.56 82 ARG A N 1
ATOM 654 C CA . ARG A 1 82 ? -2.465 7.740 13.477 1.00 97.56 82 ARG A CA 1
ATOM 655 C C . ARG A 1 82 ? -3.712 8.615 13.448 1.00 97.56 82 ARG A C 1
ATOM 657 O O . ARG A 1 82 ? -4.682 8.281 14.112 1.00 97.56 82 ARG A O 1
ATOM 664 N N . GLU A 1 83 ? -3.754 9.669 12.632 1.00 95.50 83 GLU A N 1
ATOM 665 C CA . GLU A 1 83 ? -4.949 10.520 12.486 1.00 95.50 83 GLU A CA 1
ATOM 666 C C . GLU A 1 83 ? -6.182 9.692 12.054 1.00 95.50 83 GLU A C 1
ATOM 668 O O . GLU A 1 83 ? -7.306 9.888 12.534 1.00 95.50 83 GLU A O 1
ATOM 673 N N . GLY A 1 84 ? -5.972 8.722 11.160 1.00 95.00 84 GLY A N 1
ATOM 674 C CA . GLY A 1 84 ? -7.005 7.789 10.725 1.00 95.00 84 GLY A CA 1
ATOM 675 C C . GLY A 1 84 ? -7.427 6.803 11.812 1.00 95.00 84 GLY A C 1
ATOM 676 O O . GLY A 1 84 ? -8.623 6.642 12.052 1.00 95.00 84 GLY A O 1
ATOM 677 N N . MET A 1 85 ? -6.458 6.174 12.477 1.00 97.44 85 MET A N 1
ATOM 678 C CA . MET A 1 85 ? -6.696 5.234 13.577 1.00 97.44 85 MET A CA 1
ATOM 679 C C . MET A 1 85 ? -7.413 5.910 14.748 1.00 97.44 85 MET A C 1
ATOM 681 O O . MET A 1 85 ? -8.365 5.352 15.282 1.00 97.44 85 MET A O 1
ATOM 685 N N . GLU A 1 86 ? -7.049 7.148 15.077 1.00 97.81 86 GLU A N 1
ATOM 686 C CA . GLU A 1 86 ? -7.693 7.934 16.128 1.00 97.81 86 GLU A CA 1
ATOM 687 C C . GLU A 1 86 ? -9.145 8.275 15.790 1.00 97.81 86 GLU A C 1
ATOM 689 O O . GLU A 1 86 ? -10.031 8.147 16.633 1.00 97.81 86 GLU A O 1
ATOM 694 N N . THR A 1 87 ? -9.419 8.624 14.530 1.00 97.19 87 THR A N 1
ATOM 695 C CA . THR A 1 87 ? -10.795 8.824 14.058 1.00 97.19 87 THR A CA 1
ATOM 696 C C . THR A 1 87 ? -11.636 7.557 14.245 1.00 97.19 87 THR A C 1
ATOM 698 O O . THR A 1 87 ? -12.793 7.644 14.658 1.00 97.19 87 THR A O 1
ATOM 701 N N . LEU A 1 88 ? -11.077 6.378 13.943 1.00 97.19 88 LEU A N 1
ATOM 702 C CA . LEU A 1 88 ? -11.762 5.099 14.149 1.00 97.19 88 LEU A CA 1
ATOM 703 C C . LEU A 1 88 ? -11.969 4.819 15.644 1.00 97.19 88 LEU A C 1
ATOM 705 O O . LEU A 1 88 ? -13.098 4.556 16.049 1.00 97.19 88 LEU A O 1
ATOM 709 N N . ARG A 1 89 ? -10.919 4.959 16.460 1.00 98.00 89 ARG A N 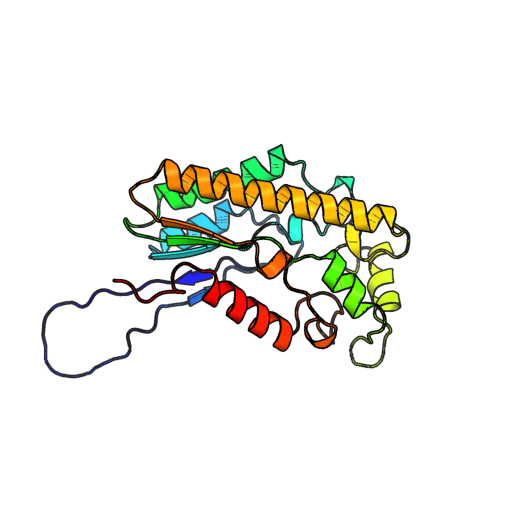1
ATOM 710 C CA . ARG A 1 89 ? -10.947 4.743 17.915 1.00 98.00 89 ARG A CA 1
ATOM 711 C C . ARG A 1 89 ? -12.035 5.562 18.609 1.00 98.00 89 ARG A C 1
ATOM 713 O O . ARG A 1 89 ? -12.722 5.060 19.490 1.00 98.00 89 ARG A O 1
ATOM 720 N N . GLN A 1 90 ? -12.202 6.823 18.217 1.00 97.44 90 GLN A N 1
ATOM 721 C CA . GLN A 1 90 ? -13.179 7.726 18.832 1.00 97.44 90 GLN A CA 1
ATOM 722 C C . GLN A 1 90 ? -14.620 7.492 18.359 1.00 97.44 90 GLN A C 1
ATOM 724 O O . GLN A 1 90 ? -15.558 7.872 19.058 1.00 97.44 90 GLN A O 1
ATOM 729 N N . GLY A 1 91 ? -14.811 6.949 17.153 1.00 96.94 91 GLY A N 1
ATOM 730 C CA . GLY A 1 91 ? -16.111 6.965 16.480 1.00 96.94 91 GLY A CA 1
ATOM 731 C C . GLY A 1 91 ? -16.750 5.603 16.215 1.00 96.94 91 GLY A C 1
ATOM 732 O O . GLY A 1 91 ? -17.953 5.543 15.947 1.00 96.94 91 GLY A O 1
ATOM 733 N N . LEU A 1 92 ? -15.981 4.514 16.232 1.00 97.44 92 LEU A N 1
ATOM 734 C CA . LEU A 1 92 ? -16.532 3.177 16.040 1.00 97.44 92 LEU A CA 1
ATOM 735 C C . LEU A 1 92 ? -17.316 2.711 17.284 1.00 97.44 92 LEU A C 1
ATOM 737 O O . LEU A 1 92 ? -17.079 3.184 18.395 1.00 97.44 92 LEU A O 1
ATOM 741 N N . PRO A 1 93 ? -18.307 1.817 17.109 1.00 97.62 93 PRO A N 1
ATOM 742 C CA . PRO A 1 93 ? -19.000 1.208 18.235 1.00 97.62 93 PRO A CA 1
ATOM 743 C C . PRO A 1 93 ? -18.069 0.273 19.020 1.00 97.62 93 PRO A C 1
ATOM 745 O O . PRO A 1 93 ? -17.227 -0.406 18.434 1.00 97.62 93 PRO A O 1
ATOM 748 N N . ALA A 1 94 ? -18.302 0.167 20.331 1.00 97.19 94 ALA A N 1
ATOM 749 C CA . ALA A 1 94 ? -17.622 -0.792 21.199 1.00 97.19 94 ALA A CA 1
ATOM 750 C C . ALA A 1 94 ? -17.655 -2.221 20.625 1.00 97.19 94 ALA A C 1
ATOM 752 O O . ALA A 1 94 ? -18.675 -2.671 20.094 1.00 97.19 94 ALA A O 1
ATOM 753 N N . GLY A 1 95 ? -16.528 -2.922 20.723 1.00 96.19 95 GLY A N 1
ATOM 754 C CA . GLY A 1 95 ? -16.300 -4.246 20.149 1.00 96.19 95 GLY A CA 1
ATOM 755 C C . GLY A 1 95 ? -16.006 -4.248 18.645 1.00 96.19 95 GLY A C 1
ATOM 756 O O . GLY A 1 95 ? -15.830 -5.323 18.068 1.00 96.19 95 GLY A O 1
ATOM 757 N N . ALA A 1 96 ? -15.953 -3.088 17.974 1.00 97.19 96 ALA A N 1
ATOM 758 C CA . ALA A 1 96 ? -15.575 -3.051 16.565 1.00 97.19 96 ALA A CA 1
ATOM 759 C C . ALA A 1 96 ? -14.129 -3.517 16.353 1.00 97.19 96 ALA A C 1
ATOM 761 O O . ALA A 1 96 ? -13.253 -3.335 17.196 1.00 97.19 96 ALA A O 1
ATOM 762 N N . THR A 1 97 ? -13.882 -4.114 15.190 1.00 97.12 97 THR A N 1
ATOM 763 C CA . THR A 1 97 ? -12.563 -4.609 14.794 1.00 97.12 97 THR A CA 1
ATOM 764 C C . THR A 1 97 ? -11.974 -3.761 13.669 1.00 97.12 97 THR A C 1
ATOM 766 O O . THR A 1 97 ? -12.600 -3.593 12.624 1.00 97.12 97 THR A O 1
ATOM 769 N N . VAL A 1 98 ? -10.750 -3.274 13.841 1.00 97.50 98 VAL A N 1
ATOM 770 C CA . VAL A 1 98 ? -9.947 -2.608 12.815 1.00 97.50 98 VAL A CA 1
ATOM 771 C C . VAL A 1 98 ? -8.831 -3.555 12.382 1.00 97.50 98 VAL A C 1
ATOM 773 O O . VAL A 1 98 ? -7.918 -3.869 13.138 1.00 97.50 98 VAL A O 1
ATOM 776 N N . TYR A 1 99 ? -8.909 -4.033 11.147 1.00 97.75 99 TYR A N 1
ATOM 777 C CA . TYR A 1 99 ? -7.940 -4.944 10.560 1.00 97.75 99 TYR A CA 1
ATOM 778 C C . TYR A 1 99 ? -7.048 -4.214 9.563 1.00 97.75 99 TYR A C 1
ATOM 780 O O . TYR A 1 99 ? -7.495 -3.819 8.489 1.00 97.75 99 TYR A O 1
ATOM 788 N N . VAL A 1 100 ? -5.784 -4.037 9.912 1.00 98.00 100 VAL A N 1
ATOM 789 C CA . VAL A 1 100 ? -4.784 -3.347 9.106 1.00 98.00 100 VAL A CA 1
ATOM 790 C C . VAL A 1 100 ? -3.987 -4.379 8.324 1.00 98.00 100 VAL A C 1
ATOM 792 O O . VAL A 1 100 ? -3.394 -5.293 8.893 1.00 98.00 100 VAL A O 1
ATOM 795 N N . VAL A 1 101 ? -3.963 -4.236 7.004 1.00 97.56 101 VAL A N 1
ATOM 796 C CA . VAL A 1 101 ? -3.181 -5.116 6.137 1.00 97.56 101 VAL A CA 1
ATOM 797 C C . VAL A 1 101 ? -2.008 -4.326 5.577 1.00 97.56 101 VAL A C 1
ATOM 799 O O . VAL A 1 101 ? -2.183 -3.216 5.067 1.00 97.56 101 VAL A O 1
ATOM 802 N N . GLY A 1 102 ? -0.817 -4.909 5.669 1.00 97.06 102 GLY A N 1
ATOM 803 C CA . GLY A 1 102 ? 0.399 -4.371 5.083 1.00 97.06 102 GLY A CA 1
ATOM 804 C C . GLY A 1 102 ? 0.294 -4.175 3.570 1.00 97.06 102 GLY A C 1
ATOM 805 O O . GLY A 1 102 ? -0.571 -4.705 2.879 1.00 97.06 102 GLY A O 1
ATOM 806 N N . ILE A 1 103 ? 1.209 -3.385 3.042 1.00 97.00 103 ILE A N 1
ATOM 807 C CA . ILE A 1 103 ? 1.410 -3.130 1.624 1.00 97.00 103 ILE A CA 1
ATOM 808 C C . ILE A 1 103 ? 2.022 -4.384 0.987 1.00 97.00 103 ILE A C 1
ATOM 810 O O . ILE A 1 103 ? 2.957 -4.938 1.561 1.00 97.00 103 ILE A O 1
ATOM 814 N N . VAL A 1 104 ? 1.534 -4.824 -0.180 1.00 97.19 104 VAL A N 1
ATOM 815 C CA . VAL A 1 104 ? 2.158 -5.927 -0.950 1.00 97.19 104 VAL A CA 1
ATOM 816 C C . VAL A 1 104 ? 3.603 -5.587 -1.319 1.00 97.19 104 VAL A C 1
ATOM 818 O O . VAL A 1 104 ? 3.940 -4.412 -1.417 1.00 97.19 104 VAL A O 1
ATOM 821 N N . ASP A 1 105 ? 4.454 -6.580 -1.584 1.00 98.06 105 ASP A N 1
ATOM 822 C CA . ASP A 1 105 ? 5.784 -6.307 -2.142 1.00 98.06 105 ASP A CA 1
ATOM 823 C C . ASP A 1 105 ? 5.645 -5.817 -3.598 1.00 98.06 105 ASP A C 1
ATOM 825 O O . ASP A 1 105 ? 5.507 -6.601 -4.541 1.00 98.06 105 ASP A O 1
ATOM 829 N N . ILE A 1 106 ? 5.641 -4.492 -3.783 1.00 97.38 106 ILE A N 1
ATOM 830 C CA . ILE A 1 106 ? 5.481 -3.851 -5.097 1.00 97.38 106 ILE A CA 1
ATOM 831 C C . ILE A 1 106 ? 6.643 -4.219 -6.030 1.00 97.38 106 ILE A C 1
ATOM 833 O O . ILE A 1 106 ? 6.450 -4.348 -7.240 1.00 97.38 106 ILE A O 1
ATOM 837 N N . TYR A 1 107 ? 7.838 -4.436 -5.475 1.00 98.38 107 TYR A N 1
ATOM 838 C CA . TYR A 1 107 ? 8.995 -4.867 -6.249 1.00 98.38 107 TYR A CA 1
ATOM 839 C C . TYR A 1 107 ? 8.780 -6.278 -6.797 1.00 98.38 107 TYR A C 1
ATOM 841 O O . TYR A 1 107 ? 9.018 -6.516 -7.980 1.00 98.38 107 TYR A O 1
ATOM 849 N N . ARG A 1 108 ? 8.217 -7.189 -5.992 1.00 97.88 108 ARG A N 1
ATOM 850 C CA . ARG A 1 108 ? 7.840 -8.527 -6.467 1.00 97.88 108 ARG A CA 1
ATOM 851 C C . ARG A 1 108 ? 6.826 -8.469 -7.611 1.00 97.88 108 ARG A C 1
ATOM 853 O O . ARG A 1 108 ? 6.965 -9.232 -8.563 1.00 97.88 108 ARG A O 1
ATOM 860 N N . LEU A 1 109 ? 5.823 -7.589 -7.534 1.00 97.12 109 LEU A N 1
ATOM 861 C CA . LEU A 1 109 ? 4.842 -7.427 -8.616 1.00 97.12 109 LEU A CA 1
ATOM 862 C C . LEU A 1 109 ? 5.493 -6.934 -9.912 1.00 97.12 109 LEU A C 1
ATOM 864 O O . LEU A 1 109 ? 5.169 -7.454 -10.976 1.00 97.12 109 LEU A O 1
ATOM 868 N N . TRP A 1 110 ? 6.429 -5.985 -9.821 1.00 97.44 110 TRP A N 1
ATOM 869 C CA . TRP A 1 110 ? 7.222 -5.552 -10.972 1.00 97.44 110 TRP A CA 1
ATOM 870 C C . TRP A 1 110 ? 8.031 -6.715 -11.565 1.00 97.44 110 TRP A C 1
ATOM 872 O O . TRP A 1 110 ? 7.927 -6.971 -12.761 1.00 97.44 110 TRP A O 1
ATOM 882 N N . GLN A 1 111 ? 8.765 -7.464 -10.734 1.00 97.31 111 GLN A N 1
ATOM 883 C CA . GLN A 1 111 ? 9.602 -8.579 -11.193 1.00 97.31 111 GLN A CA 1
ATOM 884 C C . GLN A 1 111 ? 8.806 -9.611 -11.994 1.00 97.31 111 GLN A C 1
ATOM 886 O O . GLN A 1 111 ? 9.213 -10.007 -13.079 1.00 97.31 111 GLN A O 1
ATOM 891 N N . VAL A 1 112 ? 7.664 -10.058 -11.465 1.00 96.94 112 VAL A N 1
ATOM 892 C CA . VAL A 1 112 ? 6.888 -11.129 -12.111 1.00 96.94 112 VAL A CA 1
ATOM 893 C C . VAL A 1 112 ? 6.084 -10.664 -13.312 1.00 96.94 112 VAL A C 1
ATOM 895 O O . VAL A 1 112 ? 5.526 -11.503 -14.004 1.00 96.94 112 VAL A O 1
ATOM 898 N N . ALA A 1 113 ? 5.986 -9.357 -13.542 1.00 95.81 113 ALA A N 1
ATOM 899 C CA . ALA A 1 113 ? 5.315 -8.791 -14.702 1.00 95.81 113 ALA A CA 1
ATOM 900 C C . ALA A 1 113 ? 6.289 -8.348 -15.805 1.00 95.81 113 ALA A C 1
ATOM 902 O O . ALA A 1 113 ? 5.819 -7.903 -16.848 1.00 95.81 113 ALA A O 1
ATOM 903 N N . GLY A 1 114 ? 7.609 -8.452 -15.591 1.00 91.69 114 GLY A N 1
ATOM 904 C CA . GLY A 1 114 ? 8.626 -7.951 -16.524 1.00 91.69 114 GLY A CA 1
ATOM 905 C C . GLY A 1 114 ? 8.477 -8.502 -17.943 1.00 91.69 114 GLY A C 1
ATOM 906 O O . GLY A 1 114 ? 8.468 -7.733 -18.897 1.00 91.69 114 GLY A O 1
ATOM 907 N N . ASP A 1 115 ? 8.228 -9.808 -18.065 1.00 90.06 115 ASP A N 1
ATOM 908 C CA . ASP A 1 115 ? 8.137 -10.504 -19.360 1.00 90.06 115 ASP A CA 1
ATOM 909 C C . ASP A 1 115 ? 6.708 -10.569 -19.930 1.00 90.06 115 ASP A C 1
ATOM 911 O O . ASP A 1 115 ? 6.422 -11.275 -20.900 1.00 90.06 115 ASP A O 1
ATOM 915 N N . LYS A 1 116 ? 5.768 -9.862 -19.303 1.00 94.62 116 LYS A N 1
ATOM 916 C CA . LYS A 1 116 ? 4.347 -9.949 -19.624 1.00 94.62 116 LYS A CA 1
ATOM 917 C C . LYS A 1 116 ? 3.974 -8.948 -20.728 1.00 94.62 116 LYS A C 1
ATOM 919 O O . LYS A 1 116 ? 4.686 -7.979 -20.997 1.00 94.62 116 LYS A O 1
ATOM 924 N N . ARG A 1 117 ? 2.816 -9.156 -21.367 1.00 95.69 117 ARG A N 1
ATOM 925 C CA . ARG A 1 117 ? 2.262 -8.247 -22.386 1.00 95.69 117 ARG A CA 1
ATOM 926 C C . ARG A 1 117 ? 0.886 -7.729 -21.987 1.00 95.69 117 ARG A C 1
ATOM 928 O O . ARG A 1 117 ? -0.059 -8.506 -21.855 1.00 95.69 117 ARG A O 1
ATOM 935 N N . ALA A 1 118 ? 0.748 -6.411 -21.881 1.00 94.12 118 ALA A N 1
ATOM 936 C CA . ALA A 1 118 ? -0.536 -5.742 -21.742 1.00 94.12 118 ALA A CA 1
ATOM 937 C C . ALA A 1 118 ? -1.420 -6.020 -22.968 1.00 94.12 118 ALA A C 1
ATOM 939 O O . ALA A 1 118 ? -1.016 -5.809 -24.116 1.00 94.12 118 ALA A O 1
ATOM 940 N N . LEU A 1 119 ? -2.633 -6.513 -22.716 1.00 94.06 119 LEU A N 1
ATOM 941 C CA . LEU A 1 119 ? -3.626 -6.957 -23.695 1.00 94.06 119 LEU A CA 1
ATOM 942 C C . LEU A 1 119 ? -3.088 -8.011 -24.682 1.00 94.06 119 LEU A C 1
ATOM 944 O O . LEU A 1 119 ? -3.650 -8.184 -25.759 1.00 94.06 119 LEU A O 1
ATOM 948 N N . GLY A 1 120 ? -1.983 -8.687 -24.343 1.00 93.19 120 GLY A N 1
ATOM 949 C CA . GLY A 1 120 ? -1.249 -9.582 -25.245 1.00 93.19 120 GLY A CA 1
ATOM 950 C C . GLY A 1 120 ? -0.457 -8.870 -26.351 1.00 93.19 120 GLY A C 1
ATOM 951 O O . GLY A 1 120 ? 0.186 -9.529 -27.166 1.00 93.19 120 GLY A O 1
ATOM 952 N N . ILE A 1 121 ? -0.468 -7.535 -26.399 1.00 95.50 121 ILE A N 1
ATOM 953 C CA . ILE A 1 121 ? 0.008 -6.762 -27.556 1.00 95.50 121 ILE A CA 1
ATOM 954 C C . ILE A 1 121 ? 1.216 -5.888 -27.218 1.00 95.50 121 ILE A C 1
ATOM 956 O O . ILE A 1 121 ? 2.110 -5.785 -28.052 1.00 95.50 121 ILE A O 1
ATOM 960 N N . VAL A 1 122 ? 1.276 -5.280 -26.033 1.00 95.75 122 VAL A N 1
ATOM 961 C CA . VAL A 1 122 ? 2.333 -4.321 -25.664 1.00 95.75 122 VAL A CA 1
ATOM 962 C C . VAL A 1 122 ? 3.156 -4.893 -24.521 1.00 95.75 122 VAL A C 1
ATOM 964 O O . VAL A 1 122 ? 2.585 -5.216 -23.486 1.00 95.75 122 VAL A O 1
ATOM 967 N N . ASP A 1 123 ? 4.474 -5.006 -24.679 1.00 96.31 123 ASP A N 1
ATOM 968 C CA . ASP A 1 123 ? 5.352 -5.448 -23.588 1.00 96.31 123 ASP A CA 1
ATOM 969 C C . ASP A 1 123 ? 5.195 -4.527 -22.372 1.00 96.31 123 ASP A C 1
ATOM 971 O O . ASP A 1 123 ? 5.138 -3.299 -22.508 1.00 96.31 123 ASP A O 1
ATOM 975 N N . CYS A 1 124 ? 5.095 -5.108 -21.176 1.00 96.19 124 CYS A N 1
ATOM 976 C CA . CYS A 1 124 ? 4.837 -4.341 -19.960 1.00 96.19 124 CYS A CA 1
ATOM 977 C C . CYS A 1 124 ? 5.917 -3.278 -19.713 1.00 96.19 124 CYS A C 1
ATOM 979 O O . CYS A 1 124 ? 5.583 -2.166 -19.314 1.00 96.19 124 CYS A O 1
ATOM 981 N N . GLU A 1 125 ? 7.181 -3.552 -20.047 1.00 95.12 125 GLU A N 1
ATOM 982 C CA . GLU A 1 125 ? 8.265 -2.566 -19.960 1.00 95.12 125 GLU A CA 1
ATOM 983 C C . GLU A 1 125 ? 8.040 -1.339 -20.859 1.00 95.12 125 GLU A C 1
ATOM 985 O O . GLU A 1 125 ? 8.301 -0.206 -20.447 1.00 95.12 125 GLU A O 1
ATOM 990 N N . VAL A 1 126 ? 7.487 -1.540 -22.062 1.00 96.06 126 VAL A N 1
ATOM 991 C CA . VAL A 1 126 ? 7.132 -0.446 -22.980 1.00 96.06 126 VAL A CA 1
ATOM 992 C C . VAL A 1 126 ? 5.973 0.369 -22.412 1.00 96.06 126 VAL A C 1
ATOM 994 O O . VAL A 1 126 ? 6.009 1.600 -22.446 1.00 96.06 126 VAL A O 1
ATOM 997 N N . LEU A 1 127 ? 4.962 -0.293 -21.843 1.00 96.75 127 LEU A N 1
ATOM 998 C CA . LEU A 1 127 ? 3.855 0.388 -21.172 1.00 96.75 127 LEU A CA 1
ATOM 999 C C . LEU A 1 127 ? 4.347 1.206 -19.965 1.00 96.75 127 LEU A C 1
ATOM 1001 O O . LEU A 1 127 ? 3.954 2.361 -19.794 1.00 96.75 127 LEU A O 1
ATOM 1005 N N . TRP A 1 128 ? 5.239 0.640 -19.151 1.00 97.50 128 TRP A N 1
ATOM 1006 C CA . TRP A 1 128 ? 5.817 1.307 -17.987 1.00 97.50 128 TRP A CA 1
ATOM 1007 C C . TRP A 1 128 ? 6.702 2.498 -18.353 1.00 97.50 128 TRP A C 1
ATOM 1009 O O . TRP A 1 128 ? 6.739 3.466 -17.597 1.00 97.50 128 TRP A O 1
ATOM 1019 N N . ALA A 1 129 ? 7.343 2.517 -19.527 1.00 97.12 129 ALA A N 1
ATOM 1020 C CA . ALA A 1 129 ? 8.112 3.678 -19.986 1.00 97.12 129 ALA A CA 1
ATOM 1021 C C . ALA A 1 129 ? 7.277 4.977 -20.032 1.00 97.12 129 ALA A C 1
ATOM 1023 O O . ALA A 1 129 ? 7.823 6.072 -19.881 1.00 97.12 129 ALA A O 1
ATOM 1024 N N . ALA A 1 130 ? 5.945 4.886 -20.126 1.00 97.12 130 ALA A N 1
ATOM 1025 C CA . ALA A 1 130 ? 5.051 6.039 -20.027 1.00 97.12 130 ALA A CA 1
ATOM 1026 C C . ALA A 1 130 ? 5.078 6.747 -18.648 1.00 97.12 130 ALA A C 1
ATOM 1028 O O . ALA A 1 130 ? 4.583 7.874 -18.530 1.00 97.12 130 ALA A O 1
ATOM 1029 N N . THR A 1 131 ? 5.712 6.177 -17.609 1.00 97.19 131 THR A N 1
ATOM 1030 C CA . THR A 1 131 ? 6.005 6.902 -16.356 1.00 97.19 131 THR A CA 1
ATOM 1031 C C . THR A 1 131 ? 6.953 8.081 -16.578 1.00 97.19 131 THR A C 1
ATOM 1033 O O . THR A 1 131 ? 6.902 9.044 -15.816 1.00 97.19 131 THR A O 1
ATOM 1036 N N . LEU A 1 132 ? 7.792 8.051 -17.626 1.00 96.25 132 LEU A N 1
ATOM 1037 C CA . LEU A 1 132 ? 8.698 9.157 -17.979 1.00 96.25 132 LEU A CA 1
ATOM 1038 C C . LEU A 1 132 ? 7.937 10.452 -18.280 1.00 96.25 132 LEU A C 1
ATOM 1040 O O . LEU A 1 132 ? 8.407 11.543 -17.966 1.00 96.25 132 LEU A O 1
ATOM 1044 N N . LEU A 1 133 ? 6.730 10.318 -18.832 1.00 96.19 133 LEU A N 1
ATOM 1045 C CA . LEU A 1 133 ? 5.814 11.420 -19.129 1.00 96.19 133 LEU A CA 1
ATOM 1046 C C . LEU A 1 133 ? 4.736 11.597 -18.048 1.00 96.19 133 LEU A C 1
ATOM 1048 O O . LEU A 1 133 ? 3.818 12.396 -18.214 1.00 96.19 133 LEU A O 1
ATOM 1052 N N . ARG A 1 134 ? 4.832 10.852 -16.935 1.00 93.44 134 ARG A N 1
ATOM 1053 C CA . ARG A 1 134 ? 3.831 10.785 -15.851 1.00 93.44 134 ARG A CA 1
ATOM 1054 C C . ARG A 1 134 ?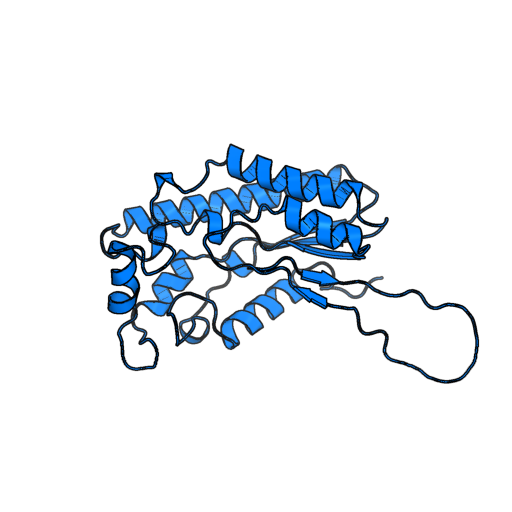 2.435 10.347 -16.313 1.00 93.44 134 ARG A C 1
ATOM 1056 O O . ARG A 1 134 ? 1.443 10.609 -15.634 1.00 93.44 134 ARG A O 1
ATOM 1063 N N . TRP A 1 135 ? 2.346 9.663 -17.452 1.00 94.38 135 TRP A N 1
ATOM 1064 C CA . TRP A 1 135 ? 1.094 9.098 -17.969 1.00 94.38 135 TRP A CA 1
ATOM 1065 C C . TRP A 1 135 ? 0.783 7.722 -17.378 1.00 94.38 135 TRP A C 1
ATOM 1067 O O . TRP A 1 135 ? -0.351 7.256 -17.458 1.00 94.38 135 TRP A O 1
ATOM 1077 N N . TYR A 1 136 ? 1.771 7.104 -16.731 1.00 94.50 136 TYR A N 1
ATOM 1078 C CA . TYR A 1 136 ? 1.652 5.831 -16.031 1.00 94.50 136 TYR A CA 1
ATOM 1079 C C . TYR A 1 136 ? 2.017 6.008 -14.538 1.00 94.50 136 TYR A C 1
ATOM 1081 O O . TYR A 1 136 ? 2.888 6.827 -14.229 1.00 94.50 136 TYR A O 1
ATOM 1089 N N . PRO A 1 137 ? 1.330 5.339 -13.585 1.00 92.81 137 PRO A N 1
ATOM 1090 C CA . PRO A 1 137 ? 1.579 5.503 -12.147 1.00 92.81 137 PRO A CA 1
ATOM 1091 C C . PRO A 1 137 ? 2.884 4.853 -11.668 1.00 92.81 137 PRO A C 1
ATOM 1093 O O . PRO A 1 137 ? 3.499 4.059 -12.366 1.00 92.81 137 PRO A O 1
ATOM 1096 N N . CYS A 1 138 ? 3.251 5.132 -10.413 1.00 95.69 138 CYS A N 1
ATOM 1097 C CA . CYS A 1 138 ? 4.361 4.471 -9.724 1.00 95.69 138 CYS A CA 1
ATOM 1098 C C . CYS A 1 138 ? 5.710 4.607 -10.451 1.00 95.69 138 CYS A C 1
ATOM 1100 O O . CYS A 1 138 ? 6.446 3.634 -10.582 1.00 95.69 138 CYS A O 1
ATOM 1102 N N . GLY A 1 139 ? 6.063 5.815 -10.903 1.00 97.44 139 GLY A N 1
ATOM 1103 C CA . GLY A 1 139 ? 7.386 6.108 -11.466 1.00 97.44 139 GLY A CA 1
ATOM 1104 C C . GLY A 1 139 ? 8.545 5.767 -10.520 1.00 97.44 139 GLY A C 1
ATOM 1105 O O . GLY A 1 139 ? 9.627 5.435 -10.982 1.00 97.44 139 GLY A O 1
ATOM 1106 N N . THR A 1 140 ? 8.316 5.749 -9.207 1.00 97.69 140 THR A N 1
ATOM 1107 C CA . THR A 1 140 ? 9.293 5.280 -8.209 1.00 97.69 140 THR A CA 1
ATOM 1108 C C . THR A 1 140 ? 9.564 3.777 -8.260 1.00 97.69 140 THR A C 1
ATOM 1110 O O . THR A 1 140 ? 10.585 3.336 -7.743 1.00 97.69 140 THR A O 1
ATOM 1113 N N . MET A 1 141 ? 8.700 2.979 -8.890 1.00 98.00 141 MET A N 1
ATOM 1114 C CA . MET A 1 141 ? 8.992 1.578 -9.186 1.00 98.00 141 MET A CA 1
ATOM 1115 C C . MET A 1 141 ? 9.185 1.375 -10.680 1.00 98.00 141 MET A C 1
ATOM 1117 O O . MET A 1 141 ? 10.211 0.882 -11.092 1.00 98.00 141 MET A O 1
ATOM 1121 N N . LEU A 1 142 ? 8.228 1.733 -11.523 1.00 97.62 142 LEU A N 1
ATOM 1122 C CA . LEU A 1 142 ? 8.131 1.206 -12.886 1.00 97.62 142 LEU A CA 1
ATOM 1123 C C . LEU A 1 142 ? 8.974 1.965 -13.916 1.00 97.62 142 LEU A C 1
ATOM 1125 O O . LEU A 1 142 ? 9.168 1.473 -15.023 1.00 97.62 142 LEU A O 1
ATOM 1129 N N . ASN A 1 143 ? 9.523 3.125 -13.555 1.00 97.50 143 ASN A N 1
ATOM 1130 C CA . ASN A 1 143 ? 10.310 3.929 -14.481 1.00 97.50 143 ASN A CA 1
ATOM 1131 C C . ASN A 1 143 ? 11.586 3.191 -14.923 1.00 97.50 143 ASN A C 1
ATOM 1133 O O . ASN A 1 143 ? 12.394 2.817 -14.073 1.00 97.50 143 ASN A O 1
ATOM 1137 N N . PRO A 1 144 ? 11.816 3.004 -16.235 1.00 96.25 144 PRO A N 1
ATOM 1138 C CA . PRO A 1 144 ? 12.959 2.234 -16.725 1.00 96.25 144 PRO A CA 1
ATOM 1139 C C . PRO A 1 144 ? 14.316 2.879 -16.400 1.00 96.25 144 PRO A C 1
ATOM 1141 O O . PRO A 1 144 ? 15.327 2.185 -16.370 1.00 96.25 144 PRO A O 1
ATOM 1144 N N . LEU A 1 145 ? 14.359 4.185 -16.111 1.00 97.06 145 LEU A N 1
ATOM 1145 C CA . LEU A 1 145 ? 15.604 4.921 -15.865 1.00 97.06 145 LEU A CA 1
ATOM 1146 C C . LEU A 1 145 ? 16.087 4.888 -14.407 1.00 97.06 145 LEU A C 1
ATOM 1148 O O . LEU A 1 145 ? 17.180 5.376 -14.133 1.00 97.06 145 LEU A O 1
ATOM 1152 N N . ILE A 1 146 ? 15.310 4.348 -13.461 1.00 97.31 146 ILE A N 1
ATOM 1153 C CA . ILE A 1 146 ? 15.698 4.374 -12.034 1.00 97.31 146 ILE A CA 1
ATOM 1154 C C . ILE A 1 146 ? 16.692 3.270 -11.654 1.00 97.31 146 ILE A C 1
ATOM 1156 O O . ILE A 1 146 ? 17.289 3.323 -10.577 1.00 97.31 146 ILE A O 1
ATOM 1160 N N . GLY A 1 147 ? 16.860 2.272 -12.528 1.00 97.38 147 GLY A N 1
ATOM 1161 C CA . GLY A 1 147 ? 17.710 1.109 -12.293 1.00 97.38 147 GLY A CA 1
ATOM 1162 C C . GLY A 1 147 ? 17.308 0.286 -11.065 1.00 97.38 147 GLY A C 1
ATOM 1163 O O . GLY A 1 147 ? 16.318 0.553 -10.384 1.00 97.38 147 GLY A O 1
ATOM 1164 N N . GLU A 1 148 ? 18.100 -0.736 -10.763 1.00 98.00 148 GLU A N 1
ATOM 1165 C CA . GLU A 1 148 ? 17.819 -1.639 -9.644 1.00 98.00 148 GLU A CA 1
ATOM 1166 C C . GLU A 1 148 ? 17.908 -0.934 -8.282 1.00 98.00 148 GLU A C 1
ATOM 1168 O O . GLU A 1 148 ? 17.064 -1.144 -7.415 1.00 98.00 148 GLU A O 1
ATOM 1173 N N . ALA A 1 149 ? 18.870 -0.023 -8.108 1.00 98.38 149 ALA A N 1
ATOM 1174 C CA . ALA A 1 149 ? 19.022 0.736 -6.868 1.00 98.38 149 ALA A CA 1
ATOM 1175 C C . ALA A 1 149 ? 17.775 1.581 -6.542 1.00 98.38 149 ALA A C 1
ATOM 1177 O O . ALA A 1 149 ? 17.333 1.611 -5.396 1.00 98.38 149 ALA A O 1
ATOM 1178 N N . GLY A 1 150 ? 17.161 2.219 -7.547 1.00 98.44 150 GLY A N 1
ATOM 1179 C CA . GLY A 1 150 ? 15.921 2.974 -7.355 1.00 98.44 150 GLY A CA 1
ATOM 1180 C C . GLY A 1 150 ? 14.731 2.084 -6.985 1.00 98.44 150 GLY A C 1
ATOM 1181 O O . GLY A 1 150 ? 13.915 2.454 -6.140 1.00 98.44 150 GLY A O 1
ATOM 1182 N N . ARG A 1 151 ? 14.658 0.879 -7.562 1.00 98.62 151 ARG A N 1
ATOM 1183 C CA . ARG A 1 151 ? 13.638 -0.121 -7.214 1.00 98.62 151 ARG A CA 1
ATOM 1184 C C . ARG A 1 151 ? 13.796 -0.616 -5.777 1.00 98.62 151 ARG A C 1
ATOM 1186 O O . ARG A 1 151 ? 12.802 -0.681 -5.050 1.00 98.62 151 ARG A O 1
ATOM 1193 N N . GLN A 1 152 ? 15.029 -0.905 -5.353 1.00 98.62 152 GLN A N 1
ATOM 1194 C CA . GLN A 1 152 ? 15.317 -1.313 -3.977 1.00 98.62 152 GLN A CA 1
ATOM 1195 C C . GLN A 1 152 ? 15.023 -0.194 -2.979 1.00 98.62 152 GLN A C 1
ATOM 1197 O O . GLN A 1 152 ? 14.366 -0.461 -1.980 1.00 98.62 152 GLN A O 1
ATOM 1202 N N . PHE A 1 153 ? 15.362 1.062 -3.288 1.00 98.56 153 PHE A N 1
ATOM 1203 C CA . PHE A 1 153 ? 14.974 2.200 -2.447 1.00 98.56 153 PHE A CA 1
ATOM 1204 C C . PHE A 1 153 ? 13.453 2.250 -2.225 1.00 98.56 153 PHE A C 1
ATOM 1206 O O . PHE A 1 153 ? 12.975 2.351 -1.097 1.00 98.56 153 PHE A O 1
ATOM 1213 N N . THR A 1 154 ? 12.656 2.109 -3.286 1.00 98.50 154 THR A N 1
ATOM 1214 C CA . THR A 1 154 ? 11.188 2.077 -3.168 1.00 98.50 154 THR A CA 1
ATOM 1215 C C . THR A 1 154 ? 10.694 0.886 -2.347 1.00 98.50 154 THR A C 1
ATOM 1217 O O . THR A 1 154 ? 9.766 1.030 -1.548 1.00 98.50 154 THR A O 1
ATOM 1220 N N . ARG A 1 155 ? 11.325 -0.284 -2.492 1.00 98.56 155 ARG A N 1
ATOM 1221 C CA . ARG A 1 155 ? 11.022 -1.466 -1.677 1.00 98.56 155 ARG A CA 1
ATOM 1222 C C . ARG A 1 155 ? 11.377 -1.254 -0.202 1.00 98.56 155 ARG A C 1
ATOM 1224 O O . ARG A 1 155 ? 10.608 -1.656 0.663 1.00 98.56 155 ARG A O 1
ATOM 1231 N N . GLU A 1 156 ? 12.476 -0.577 0.108 1.00 98.69 156 GLU A N 1
ATOM 1232 C CA . GLU A 1 156 ? 12.846 -0.217 1.482 1.00 98.69 156 GLU A CA 1
ATOM 1233 C C . GLU A 1 156 ? 11.812 0.724 2.111 1.00 98.69 156 GLU A C 1
ATOM 1235 O O . GLU A 1 156 ? 11.388 0.495 3.244 1.00 98.69 156 GLU A O 1
ATOM 1240 N N . ARG A 1 157 ? 11.308 1.719 1.362 1.00 98.56 157 ARG A N 1
ATOM 1241 C CA . ARG A 1 157 ? 10.182 2.561 1.816 1.00 98.56 157 ARG A CA 1
ATOM 1242 C C . ARG A 1 157 ? 8.920 1.730 2.071 1.00 98.56 157 ARG A C 1
ATOM 1244 O O . ARG A 1 157 ? 8.239 1.934 3.072 1.00 98.56 157 ARG A O 1
ATOM 1251 N N . ASN A 1 158 ? 8.631 0.756 1.207 1.00 98.44 158 ASN A N 1
ATOM 1252 C CA . ASN A 1 158 ? 7.529 -0.190 1.391 1.00 98.44 158 ASN A CA 1
ATOM 1253 C C . ASN A 1 158 ? 7.670 -0.993 2.700 1.00 98.44 158 ASN A C 1
ATOM 1255 O O . ASN A 1 158 ? 6.683 -1.164 3.418 1.00 98.44 158 ASN A O 1
ATOM 1259 N N . VAL A 1 159 ? 8.875 -1.482 3.010 1.00 98.81 159 VAL A N 1
ATOM 1260 C CA . VAL A 1 159 ? 9.176 -2.219 4.250 1.00 98.81 159 VAL A CA 1
ATOM 1261 C C . VAL A 1 159 ? 9.029 -1.311 5.472 1.00 98.81 159 VAL A C 1
ATOM 1263 O O . VAL A 1 159 ? 8.370 -1.700 6.437 1.00 98.81 159 VAL A O 1
ATOM 1266 N N . ALA A 1 160 ? 9.574 -0.093 5.418 1.00 98.75 160 ALA A N 1
ATOM 1267 C CA . ALA A 1 160 ? 9.478 0.884 6.502 1.00 98.75 160 ALA A CA 1
ATOM 1268 C C . ALA A 1 160 ? 8.015 1.222 6.835 1.00 98.75 160 ALA A C 1
ATOM 1270 O O . ALA A 1 160 ? 7.606 1.169 7.995 1.00 98.75 160 ALA A O 1
ATOM 1271 N N . PHE A 1 161 ? 7.183 1.467 5.820 1.00 98.50 161 PHE A N 1
ATOM 1272 C CA . PHE A 1 161 ? 5.758 1.731 6.028 1.00 98.50 161 PHE A CA 1
ATOM 1273 C C . PHE A 1 161 ? 5.011 0.528 6.607 1.00 98.50 161 PHE A C 1
ATOM 1275 O O . PHE A 1 161 ? 4.171 0.711 7.485 1.00 98.50 161 PHE A O 1
ATOM 1282 N N . ASN A 1 162 ? 5.340 -0.703 6.202 1.00 98.75 162 ASN A N 1
ATOM 1283 C CA . ASN A 1 162 ? 4.772 -1.901 6.828 1.00 98.75 162 ASN A CA 1
ATOM 1284 C C . ASN A 1 162 ? 5.164 -2.032 8.305 1.00 98.75 162 ASN A C 1
ATOM 1286 O O . ASN A 1 162 ? 4.320 -2.403 9.121 1.00 98.75 162 ASN A O 1
ATOM 1290 N N . ALA A 1 163 ? 6.399 -1.676 8.667 1.00 98.81 163 ALA A N 1
ATOM 1291 C CA . ALA A 1 163 ? 6.834 -1.650 10.062 1.00 98.81 163 ALA A CA 1
ATOM 1292 C C . ALA A 1 163 ? 6.064 -0.603 10.889 1.00 98.81 163 ALA A C 1
ATOM 1294 O O . ALA A 1 163 ? 5.658 -0.893 12.015 1.00 98.81 163 ALA A O 1
ATOM 1295 N N . ILE A 1 164 ? 5.798 0.580 10.323 1.00 98.81 164 ILE A N 1
ATOM 1296 C CA . ILE A 1 164 ? 4.975 1.622 10.961 1.00 98.81 164 ILE A CA 1
ATOM 1297 C C . ILE A 1 164 ? 3.529 1.149 11.133 1.00 98.81 164 ILE A C 1
ATOM 1299 O O . ILE A 1 164 ? 2.990 1.239 12.235 1.00 98.81 164 ILE A O 1
ATOM 1303 N N . LEU A 1 165 ? 2.910 0.610 10.073 1.00 98.62 165 LEU A N 1
ATOM 1304 C CA . LEU A 1 165 ? 1.546 0.073 10.133 1.00 98.62 165 LEU A CA 1
ATOM 1305 C C . LEU A 1 165 ? 1.427 -0.981 11.233 1.00 98.62 165 LEU A C 1
ATOM 1307 O O . LEU A 1 165 ? 0.494 -0.920 12.033 1.00 98.62 165 LEU A O 1
ATOM 1311 N N . ARG A 1 166 ? 2.393 -1.903 11.313 1.00 98.81 166 ARG A N 1
ATOM 1312 C CA . ARG A 1 166 ? 2.455 -2.919 12.363 1.00 98.81 166 ARG A CA 1
ATOM 1313 C C . ARG A 1 166 ? 2.521 -2.291 13.749 1.00 98.81 166 ARG A C 1
ATOM 1315 O O . ARG A 1 166 ? 1.615 -2.506 14.550 1.00 98.81 166 ARG A O 1
ATOM 1322 N N . ARG A 1 167 ? 3.570 -1.505 14.011 1.00 98.81 167 ARG A N 1
ATOM 1323 C CA . ARG A 1 167 ? 3.845 -0.943 15.338 1.00 98.81 167 ARG A CA 1
ATOM 1324 C C . ARG A 1 167 ? 2.668 -0.117 15.845 1.00 98.81 167 ARG A C 1
ATOM 1326 O O . ARG A 1 167 ? 2.206 -0.338 16.956 1.00 98.81 167 ARG A O 1
ATOM 1333 N N . VAL A 1 168 ? 2.147 0.798 15.029 1.00 98.81 168 VAL A N 1
ATOM 1334 C CA . VAL A 1 168 ? 1.025 1.652 15.437 1.00 98.81 168 VAL A CA 1
ATOM 1335 C C . VAL A 1 168 ? -0.239 0.818 15.672 1.00 98.81 168 VAL A C 1
ATOM 1337 O O . VAL A 1 168 ? -0.949 1.061 16.639 1.00 98.81 168 VAL A O 1
ATOM 1340 N N . THR A 1 169 ? -0.520 -0.203 14.857 1.00 98.75 169 THR A N 1
ATOM 1341 C CA . THR A 1 169 ? -1.677 -1.087 15.104 1.00 98.75 169 THR A CA 1
ATOM 1342 C C . THR A 1 169 ? -1.544 -1.835 16.435 1.00 98.75 169 THR A C 1
ATOM 1344 O O . THR A 1 169 ? -2.510 -1.907 17.193 1.00 98.75 169 THR A O 1
ATOM 1347 N N . GLU A 1 170 ? -0.351 -2.353 16.741 1.00 98.62 170 GLU A N 1
ATOM 1348 C CA . GLU A 1 170 ? -0.047 -3.032 18.009 1.00 98.62 170 GLU A CA 1
ATOM 1349 C C . GLU A 1 170 ? -0.156 -2.076 19.216 1.00 98.62 170 GLU A C 1
ATOM 1351 O O . GLU A 1 170 ? -0.680 -2.463 20.259 1.00 98.62 170 GLU A O 1
ATOM 1356 N N . GLU A 1 171 ? 0.254 -0.810 19.074 1.00 98.75 171 GLU A N 1
ATOM 1357 C CA . GLU A 1 171 ? 0.065 0.220 20.106 1.00 98.75 171 GLU A CA 1
ATOM 1358 C C . GLU A 1 171 ? -1.422 0.472 20.406 1.00 98.75 171 GLU A C 1
ATOM 1360 O O . GLU A 1 171 ? -1.814 0.488 21.573 1.00 98.75 171 GLU A O 1
ATOM 1365 N N . TYR A 1 172 ? -2.267 0.622 19.377 1.00 98.62 172 TYR A N 1
ATOM 1366 C CA . TYR A 1 172 ? -3.715 0.797 19.566 1.00 98.62 172 TYR A CA 1
ATOM 1367 C C . TYR A 1 172 ? -4.349 -0.439 20.222 1.00 98.62 172 TYR A C 1
ATOM 1369 O O . TYR A 1 172 ? -5.144 -0.286 21.148 1.00 98.62 172 TYR A O 1
ATOM 1377 N N . GLN A 1 173 ? -3.945 -1.653 19.823 1.00 98.12 173 GLN A N 1
ATOM 1378 C CA . GLN A 1 173 ? -4.389 -2.896 20.471 1.00 98.12 173 GLN A CA 1
ATOM 1379 C C . GLN A 1 173 ? -4.039 -2.943 21.967 1.00 98.12 173 GLN A C 1
ATOM 1381 O O . GLN A 1 173 ? -4.794 -3.508 22.755 1.00 98.12 173 GLN A O 1
ATOM 1386 N N . ALA A 1 174 ? -2.897 -2.380 22.366 1.00 98.31 174 ALA A N 1
ATOM 1387 C CA . ALA A 1 174 ? -2.459 -2.366 23.760 1.00 98.31 174 ALA A CA 1
ATOM 1388 C C . ALA A 1 174 ? -3.151 -1.282 24.609 1.00 98.31 174 ALA A C 1
ATOM 1390 O O . ALA A 1 174 ? -3.252 -1.434 25.826 1.00 98.31 174 ALA A O 1
ATOM 1391 N N . GLN A 1 175 ? -3.596 -0.185 23.992 1.00 97.69 175 GLN A N 1
ATOM 1392 C CA . GLN A 1 175 ? -4.091 1.006 24.697 1.00 97.69 175 GLN A CA 1
ATOM 1393 C C . GLN A 1 175 ? -5.618 1.119 24.739 1.00 97.69 175 GLN A C 1
ATOM 1395 O O . GLN A 1 175 ? -6.153 1.801 25.613 1.00 97.69 175 GLN A O 1
ATOM 1400 N N . ASP A 1 176 ? -6.328 0.482 23.810 1.00 98.06 176 ASP A N 1
ATOM 1401 C CA . ASP A 1 176 ? -7.778 0.596 23.681 1.00 98.06 176 ASP A CA 1
ATOM 1402 C C . ASP A 1 176 ? -8.469 -0.750 23.915 1.00 98.06 176 ASP A C 1
ATOM 1404 O O . ASP A 1 176 ? -8.517 -1.614 23.044 1.00 98.06 176 ASP A O 1
ATOM 1408 N N . SER A 1 177 ? -9.048 -0.906 25.106 1.00 96.62 177 SER A N 1
ATOM 1409 C CA . SER A 1 177 ? -9.800 -2.103 25.494 1.00 96.62 177 SER A CA 1
ATOM 1410 C C . SER A 1 177 ? -11.207 -2.174 24.895 1.00 96.62 177 SER A C 1
ATOM 1412 O O . SER A 1 177 ? -11.881 -3.192 25.053 1.00 96.62 177 SER A O 1
ATOM 1414 N N . ASN A 1 178 ? -11.675 -1.113 24.231 1.00 97.19 178 ASN A N 1
ATOM 1415 C CA . ASN A 1 178 ? -13.028 -1.037 23.692 1.00 97.19 178 ASN A CA 1
ATOM 1416 C C . ASN A 1 178 ? -13.130 -1.569 22.255 1.00 97.19 178 ASN A C 1
ATOM 1418 O O . ASN A 1 178 ? -14.239 -1.792 21.772 1.00 97.19 178 ASN A O 1
ATOM 1422 N N . HIS A 1 179 ? -12.008 -1.778 21.565 1.00 98.06 179 HIS A N 1
ATOM 1423 C CA . HIS A 1 179 ? -11.960 -2.244 20.180 1.00 98.06 179 HIS A CA 1
ATOM 1424 C C . HIS A 1 179 ? -10.888 -3.326 19.992 1.00 98.06 179 HIS A C 1
ATOM 1426 O O . HIS A 1 179 ? -10.043 -3.553 20.854 1.00 98.06 179 HIS A O 1
ATOM 1432 N N . HIS A 1 180 ? -10.920 -3.995 18.841 1.00 97.50 180 HIS A N 1
ATOM 1433 C CA . HIS A 1 180 ? -9.909 -4.974 18.446 1.00 97.50 180 HIS A CA 1
ATOM 1434 C C . HIS A 1 180 ? -9.113 -4.455 17.254 1.00 97.50 180 HIS A C 1
ATOM 1436 O O . HIS A 1 180 ? -9.696 -4.082 16.240 1.00 97.50 180 HIS A O 1
ATOM 1442 N N . TYR A 1 181 ? -7.791 -4.478 17.338 1.00 97.69 181 TYR A N 1
ATOM 1443 C CA . TYR A 1 181 ? -6.880 -4.049 16.287 1.00 97.69 181 TYR A CA 1
ATOM 1444 C C . TYR A 1 181 ? -5.975 -5.213 15.902 1.00 97.69 181 TYR A C 1
ATOM 1446 O O . TYR A 1 181 ? -5.313 -5.817 16.742 1.00 97.69 181 TYR A O 1
ATOM 1454 N N . VAL A 1 182 ? -5.959 -5.546 14.616 1.00 97.06 182 VAL A N 1
ATOM 1455 C CA . VAL A 1 182 ? -5.200 -6.689 14.096 1.00 97.06 182 VAL A CA 1
ATOM 1456 C C . VAL A 1 182 ? -4.364 -6.230 12.920 1.00 97.06 182 VAL A C 1
ATOM 1458 O O . VAL A 1 182 ? -4.869 -5.519 12.055 1.00 97.06 182 VAL A O 1
ATOM 1461 N N . PHE A 1 183 ? -3.106 -6.659 12.872 1.00 97.75 183 PHE A N 1
ATOM 1462 C CA . PHE A 1 183 ? -2.211 -6.414 11.749 1.00 97.75 183 PHE A CA 1
ATOM 1463 C C . PHE A 1 183 ? -1.805 -7.725 11.074 1.00 97.75 183 PHE A C 1
ATOM 1465 O O . PHE A 1 183 ? -1.551 -8.721 11.750 1.00 97.75 183 PHE A O 1
ATOM 1472 N N . THR A 1 184 ? -1.678 -7.710 9.747 1.00 97.19 184 THR A N 1
ATOM 1473 C CA . THR A 1 184 ? -0.945 -8.749 9.015 1.00 97.19 184 THR A CA 1
ATOM 1474 C C . THR A 1 184 ? -0.107 -8.153 7.889 1.00 97.19 184 THR A C 1
ATOM 1476 O O . THR A 1 184 ? -0.540 -7.228 7.203 1.00 97.19 184 THR A O 1
ATOM 1479 N N . ASP A 1 185 ? 1.064 -8.731 7.639 1.00 97.31 185 ASP A N 1
ATOM 1480 C CA . ASP A 1 185 ? 1.922 -8.471 6.481 1.00 97.31 185 ASP A CA 1
ATOM 1481 C C . ASP A 1 185 ? 2.117 -9.721 5.608 1.00 97.31 185 ASP A C 1
ATOM 1483 O O . ASP A 1 185 ? 2.999 -9.756 4.753 1.00 97.31 185 ASP A O 1
ATOM 1487 N N . GLU A 1 186 ? 1.284 -10.753 5.761 1.00 97.62 186 GLU A N 1
ATOM 1488 C CA . GLU A 1 186 ? 1.439 -12.001 4.998 1.00 97.62 186 GLU A CA 1
ATOM 1489 C C . GLU A 1 186 ? 1.323 -11.787 3.481 1.00 97.62 186 GLU A C 1
ATOM 1491 O O . GLU A 1 186 ? 1.981 -12.465 2.694 1.00 97.62 186 GLU A O 1
ATOM 1496 N N . ILE A 1 187 ? 0.568 -10.773 3.047 1.00 96.69 187 ILE A N 1
ATOM 1497 C CA . ILE A 1 187 ? 0.516 -10.385 1.631 1.00 96.69 187 ILE A CA 1
ATOM 1498 C C . ILE A 1 187 ? 1.794 -9.697 1.133 1.00 96.69 187 ILE A C 1
ATOM 1500 O O . ILE A 1 187 ? 2.019 -9.653 -0.068 1.00 96.69 187 ILE A O 1
ATOM 1504 N N . PHE A 1 188 ? 2.648 -9.170 2.009 1.00 98.06 188 PHE A N 1
ATOM 1505 C CA . PHE A 1 188 ? 3.974 -8.692 1.615 1.00 98.06 188 PHE A CA 1
ATOM 1506 C C . PHE A 1 188 ? 4.922 -9.872 1.362 1.00 98.06 188 PHE A C 1
ATOM 1508 O O . PHE A 1 188 ? 5.681 -9.868 0.400 1.00 98.06 188 PHE A O 1
ATOM 1515 N N . LYS A 1 189 ? 4.841 -10.907 2.205 1.00 97.31 189 LYS A N 1
ATOM 1516 C CA . LYS A 1 189 ? 5.707 -12.098 2.153 1.00 97.31 189 LYS A CA 1
ATOM 1517 C C . LYS A 1 189 ? 5.322 -13.078 1.045 1.00 97.31 189 LYS A C 1
ATOM 1519 O O . LYS A 1 189 ? 6.132 -13.916 0.652 1.00 97.31 189 LYS A O 1
ATOM 1524 N N . TYR A 1 190 ? 4.080 -13.014 0.569 1.00 97.62 190 TYR A N 1
ATOM 1525 C CA . TYR A 1 190 ? 3.568 -13.976 -0.394 1.00 97.62 190 TYR A CA 1
ATOM 1526 C C . TYR A 1 190 ? 4.295 -13.877 -1.749 1.00 97.62 190 TYR A C 1
ATOM 1528 O O . TYR A 1 190 ? 4.342 -12.798 -2.348 1.00 97.62 190 TYR A O 1
ATOM 1536 N N . PRO A 1 191 ? 4.810 -14.997 -2.295 1.00 96.50 191 PRO A N 1
ATOM 1537 C CA . PRO A 1 191 ? 5.502 -15.002 -3.576 1.00 96.50 191 PRO A CA 1
ATOM 1538 C C . PRO A 1 191 ? 4.485 -14.918 -4.720 1.00 96.50 191 PRO A C 1
ATOM 1540 O O . PRO A 1 191 ? 4.151 -15.918 -5.357 1.00 96.50 191 PRO A O 1
ATOM 1543 N N . PHE A 1 192 ? 3.978 -13.712 -4.996 1.00 96.88 192 PHE A N 1
ATOM 1544 C CA . PHE A 1 192 ? 3.111 -13.478 -6.150 1.00 96.88 192 PHE A CA 1
ATOM 1545 C C . PHE A 1 192 ? 3.784 -13.967 -7.437 1.00 96.88 192 PHE A C 1
ATOM 1547 O O . PHE A 1 192 ? 5.010 -13.968 -7.544 1.00 96.88 192 PHE A O 1
ATOM 1554 N N . VAL A 1 193 ? 2.980 -14.417 -8.394 1.00 97.19 193 VAL A N 1
ATOM 1555 C CA . VAL A 1 193 ? 3.422 -14.933 -9.695 1.00 97.19 193 VAL A CA 1
ATOM 1556 C C . VAL A 1 193 ? 2.801 -14.087 -10.800 1.00 97.19 193 VAL A C 1
ATOM 1558 O O . VAL A 1 193 ? 1.882 -13.312 -10.535 1.00 97.19 193 VAL A O 1
ATOM 1561 N N . GLU A 1 194 ? 3.267 -14.257 -12.033 1.00 96.81 194 GLU A N 1
ATOM 1562 C CA . GLU A 1 194 ? 2.838 -13.455 -13.186 1.00 96.81 194 GLU A CA 1
ATOM 1563 C C . GLU A 1 194 ? 1.307 -13.397 -13.347 1.00 96.81 194 GLU A C 1
ATOM 1565 O O . GLU A 1 194 ? 0.737 -12.329 -13.561 1.00 96.81 194 GLU A O 1
ATOM 1570 N N . SER A 1 195 ? 0.605 -14.524 -13.167 1.00 96.56 195 SER A N 1
ATOM 1571 C CA . SER A 1 195 ? -0.862 -14.600 -13.294 1.00 96.56 195 SER A CA 1
ATOM 1572 C C . SER A 1 195 ? -1.621 -13.793 -12.234 1.00 96.56 195 SER A C 1
ATOM 1574 O O . SER A 1 195 ? -2.818 -13.535 -12.384 1.00 96.56 195 SER A O 1
ATOM 1576 N N . HIS A 1 196 ? -0.945 -13.367 -11.165 1.00 97.62 196 HIS A N 1
ATOM 1577 C CA . HIS A 1 196 ? -1.504 -12.478 -10.155 1.00 97.62 196 HIS A CA 1
ATOM 1578 C C . HIS A 1 196 ? -1.405 -10.995 -10.530 1.00 97.62 196 HIS A C 1
ATOM 1580 O O . HIS A 1 196 ? -2.015 -10.182 -9.839 1.00 97.62 196 HIS A O 1
ATOM 1586 N N . VAL A 1 197 ? -0.698 -10.630 -11.602 1.00 97.56 197 VAL A N 1
ATOM 1587 C CA . VAL A 1 197 ? -0.617 -9.254 -12.112 1.00 97.56 197 VAL A CA 1
ATOM 1588 C C . VAL A 1 197 ? -1.528 -9.097 -13.329 1.00 97.56 197 VAL A C 1
ATOM 1590 O O . VAL A 1 197 ? -1.685 -10.011 -14.136 1.00 97.56 197 VAL A O 1
ATOM 1593 N N . SER A 1 198 ? -2.198 -7.951 -13.422 1.00 96.44 198 SER A N 1
ATOM 1594 C CA . SER A 1 198 ? -3.175 -7.632 -14.463 1.00 96.44 198 SER A CA 1
ATOM 1595 C C . SER A 1 198 ? -2.581 -7.712 -15.871 1.00 96.44 198 SER A C 1
ATOM 1597 O O . SER A 1 198 ? -1.590 -7.050 -16.168 1.00 96.44 198 SER A O 1
ATOM 1599 N N . ASP A 1 199 ? -3.256 -8.434 -16.766 1.00 94.75 199 ASP A N 1
ATOM 1600 C CA . ASP A 1 199 ? -2.986 -8.414 -18.210 1.00 94.75 199 ASP A CA 1
ATOM 1601 C C . ASP A 1 199 ? -3.365 -7.085 -18.877 1.00 94.75 199 ASP A C 1
ATOM 1603 O O . ASP A 1 199 ? -3.131 -6.918 -20.063 1.00 94.75 199 ASP A O 1
ATOM 1607 N N . ILE A 1 200 ? -3.995 -6.144 -18.169 1.00 94.25 200 ILE A N 1
ATOM 1608 C CA . ILE A 1 200 ? -4.452 -4.877 -18.761 1.00 94.25 200 ILE A CA 1
ATOM 1609 C C . ILE A 1 200 ? -3.426 -3.774 -18.530 1.00 94.25 200 ILE A C 1
ATOM 1611 O O . ILE A 1 200 ? -3.082 -3.051 -19.459 1.00 94.25 200 ILE A O 1
ATOM 1615 N N . ASP A 1 201 ? -2.968 -3.626 -17.288 1.00 93.62 201 ASP A N 1
ATOM 1616 C CA . ASP A 1 201 ? -2.062 -2.544 -16.913 1.00 93.62 201 ASP A CA 1
ATOM 1617 C C . ASP A 1 201 ? -0.672 -3.024 -16.504 1.00 93.62 201 ASP A C 1
ATOM 1619 O O . ASP A 1 201 ? 0.214 -2.191 -16.418 1.00 93.62 201 ASP A O 1
ATOM 1623 N N . CYS A 1 202 ? -0.429 -4.321 -16.304 1.00 95.62 202 CYS A N 1
ATOM 1624 C CA . CYS A 1 202 ? 0.855 -4.830 -15.814 1.00 95.62 202 CYS A CA 1
ATOM 1625 C C . CYS A 1 202 ? 1.285 -4.244 -14.460 1.00 95.62 202 CYS A C 1
ATOM 1627 O O . CYS A 1 202 ? 2.473 -4.058 -14.214 1.00 95.62 202 CYS A O 1
ATOM 1629 N N . PHE A 1 203 ? 0.349 -3.889 -13.581 1.00 94.88 203 PHE A N 1
ATOM 1630 C CA . PHE A 1 203 ? 0.703 -3.297 -12.292 1.00 94.88 203 PHE A CA 1
ATOM 1631 C C . PHE A 1 203 ? -0.239 -3.711 -11.171 1.00 94.88 203 PHE A C 1
ATOM 1633 O O . PHE A 1 203 ? 0.205 -4.225 -10.144 1.00 94.88 203 PHE A O 1
ATOM 1640 N N . HIS A 1 204 ? -1.545 -3.521 -11.350 1.00 95.06 204 HIS A N 1
ATOM 1641 C CA . HIS A 1 204 ? -2.493 -3.897 -10.311 1.00 95.06 204 HIS A CA 1
ATOM 1642 C C . HIS A 1 204 ? -2.631 -5.422 -10.224 1.00 95.06 204 HIS A C 1
ATOM 1644 O O . HIS A 1 204 ? -2.486 -6.118 -11.236 1.00 95.06 204 HIS A O 1
ATOM 1650 N N . PRO A 1 205 ? -2.987 -5.965 -9.045 1.00 95.56 205 PRO A N 1
ATOM 1651 C CA . PRO A 1 205 ? -3.319 -7.374 -8.947 1.00 95.56 205 PRO A CA 1
ATOM 1652 C C . PRO A 1 205 ? -4.496 -7.725 -9.871 1.00 95.56 205 PRO A C 1
ATOM 1654 O O . PRO A 1 205 ? -5.523 -7.039 -9.864 1.00 95.56 205 PRO A O 1
ATOM 1657 N N . SER A 1 206 ? -4.347 -8.801 -10.642 1.00 96.62 206 SER A N 1
ATOM 1658 C CA . SER A 1 206 ? -5.380 -9.384 -11.506 1.00 96.62 206 SER A CA 1
ATOM 1659 C C . SER A 1 206 ? -6.542 -9.951 -10.683 1.00 96.62 206 SER A C 1
ATOM 1661 O O . SER A 1 206 ? -6.473 -10.025 -9.458 1.00 96.62 206 SER A O 1
ATOM 1663 N N . ALA A 1 207 ? -7.608 -10.438 -11.325 1.00 96.75 207 ALA A N 1
ATOM 1664 C CA . ALA A 1 207 ? -8.668 -11.146 -10.603 1.00 96.75 207 ALA A CA 1
ATOM 1665 C C . ALA A 1 207 ? -8.144 -12.369 -9.802 1.00 96.75 207 ALA A C 1
ATOM 1667 O O . ALA A 1 207 ? -8.498 -12.487 -8.627 1.00 96.75 207 ALA A O 1
ATOM 1668 N N . PRO A 1 208 ? -7.275 -13.249 -10.352 1.00 97.19 208 PRO A N 1
ATOM 1669 C CA . PRO A 1 208 ? -6.541 -14.236 -9.554 1.00 97.19 208 PRO A CA 1
ATOM 1670 C C . PRO A 1 208 ? -5.733 -13.635 -8.397 1.00 97.19 208 PRO A C 1
ATOM 1672 O O . PRO A 1 208 ? -5.813 -14.144 -7.280 1.00 97.19 208 PRO A O 1
ATOM 1675 N N . GLY A 1 209 ? -5.003 -12.541 -8.635 1.00 96.75 209 GLY A N 1
ATOM 1676 C CA . GLY A 1 209 ? -4.213 -11.864 -7.603 1.00 96.75 209 GLY A CA 1
ATOM 1677 C C . GLY A 1 209 ? -5.070 -11.324 -6.457 1.00 96.75 209 GLY A C 1
ATOM 1678 O O . GLY A 1 209 ? -4.767 -11.570 -5.294 1.00 96.75 209 GLY A O 1
ATOM 1679 N N . GLN A 1 210 ? -6.189 -10.668 -6.769 1.00 95.94 210 GLN A N 1
ATOM 1680 C CA . GLN A 1 210 ? -7.163 -10.182 -5.787 1.00 95.94 210 GLN A CA 1
ATOM 1681 C C . GLN A 1 210 ? -7.791 -11.336 -5.000 1.00 95.94 210 GLN A C 1
ATOM 1683 O O . GLN A 1 210 ? -7.877 -11.256 -3.778 1.00 95.94 210 GLN A O 1
ATOM 1688 N N . ARG A 1 211 ? -8.162 -12.445 -5.660 1.00 97.00 211 ARG A N 1
ATOM 1689 C CA . ARG A 1 211 ? -8.651 -13.647 -4.957 1.00 97.00 211 ARG A CA 1
ATOM 1690 C C . ARG A 1 211 ? -7.613 -14.187 -3.979 1.00 97.00 211 ARG A C 1
ATOM 1692 O O . ARG A 1 211 ? -7.963 -14.513 -2.849 1.00 97.00 211 ARG A O 1
ATOM 1699 N N . LYS A 1 212 ? -6.344 -14.248 -4.391 1.00 97.00 212 LYS A N 1
ATOM 1700 C CA . LYS A 1 212 ? -5.254 -14.710 -3.530 1.00 97.00 212 LYS A CA 1
ATOM 1701 C C . LYS A 1 212 ? -5.021 -13.767 -2.345 1.00 97.00 212 LYS A C 1
ATOM 1703 O O . LYS A 1 212 ? -4.892 -14.237 -1.219 1.00 97.00 212 LYS A O 1
ATOM 1708 N N . LEU A 1 213 ? -5.040 -12.452 -2.572 1.00 95.50 213 LEU A N 1
ATOM 1709 C CA . LEU A 1 213 ? -4.978 -11.440 -1.510 1.00 95.50 213 LEU A CA 1
ATOM 1710 C C . LEU A 1 213 ? -6.119 -11.614 -0.500 1.00 95.50 213 LEU A C 1
ATOM 1712 O O . LEU A 1 213 ? -5.876 -11.613 0.705 1.00 95.50 213 LEU A O 1
ATOM 1716 N N . SER A 1 214 ? -7.352 -11.812 -0.973 1.00 94.19 214 SER A N 1
ATOM 1717 C CA . SER A 1 214 ? -8.503 -12.063 -0.099 1.00 94.19 214 SER A CA 1
ATOM 1718 C C . SER A 1 214 ? -8.356 -13.362 0.692 1.00 94.19 214 SER A C 1
ATOM 1720 O O . SER A 1 214 ? -8.646 -13.382 1.880 1.00 94.19 214 SER A O 1
ATOM 1722 N N . GLU A 1 215 ? -7.863 -14.434 0.071 1.00 94.94 215 GLU A N 1
ATOM 1723 C CA . GLU A 1 215 ? -7.627 -15.713 0.746 1.00 94.94 215 GLU A CA 1
ATOM 1724 C C . GLU A 1 215 ? -6.603 -15.584 1.883 1.00 94.94 215 GLU A C 1
ATOM 1726 O O . GLU A 1 215 ? -6.858 -16.036 2.998 1.00 94.94 215 GLU A O 1
ATOM 1731 N N . ILE A 1 216 ? -5.462 -14.942 1.618 1.00 94.94 216 ILE A N 1
ATOM 1732 C CA . ILE A 1 216 ? -4.403 -14.739 2.617 1.00 94.94 216 ILE A CA 1
ATOM 1733 C C . ILE A 1 216 ? -4.920 -13.854 3.751 1.00 94.94 216 ILE A C 1
ATOM 1735 O O . ILE A 1 216 ? -4.820 -14.215 4.921 1.00 94.94 216 ILE A O 1
ATOM 1739 N N . THR A 1 217 ? -5.532 -12.717 3.419 1.00 94.12 217 THR A N 1
ATOM 1740 C CA . THR A 1 217 ? -6.030 -11.783 4.440 1.00 94.12 217 THR A CA 1
ATOM 1741 C C . THR A 1 217 ? -7.199 -12.349 5.245 1.00 94.12 217 THR A C 1
ATOM 1743 O O . THR A 1 217 ? -7.363 -11.958 6.396 1.00 94.12 217 THR A O 1
ATOM 1746 N N . TRP A 1 218 ? -7.972 -13.294 4.702 1.00 91.81 218 TRP A N 1
ATOM 1747 C CA . TRP A 1 218 ? -8.969 -14.046 5.463 1.00 91.81 218 TRP A CA 1
ATOM 1748 C C . TRP A 1 218 ? -8.316 -15.004 6.468 1.00 91.81 218 TRP A C 1
ATOM 1750 O O . TRP A 1 218 ? -8.647 -14.973 7.651 1.00 91.81 218 TRP A O 1
ATOM 1760 N N . ARG A 1 219 ? -7.353 -15.821 6.016 1.00 92.38 219 ARG A N 1
ATOM 1761 C CA . ARG A 1 219 ? -6.657 -16.822 6.850 1.00 92.38 219 ARG A CA 1
ATOM 1762 C C . ARG A 1 219 ? -5.785 -16.221 7.950 1.00 92.38 219 ARG A C 1
ATOM 1764 O O . ARG A 1 219 ? -5.545 -16.883 8.949 1.00 92.38 219 ARG A O 1
ATOM 1771 N N . HIS A 1 220 ? -5.303 -15.000 7.755 1.00 91.06 220 HIS A N 1
ATOM 1772 C CA . HIS A 1 220 ? -4.447 -14.293 8.712 1.00 91.06 220 HIS A CA 1
ATOM 1773 C C . HIS A 1 220 ? -5.141 -13.075 9.330 1.00 91.06 220 HIS A C 1
ATOM 1775 O O . HIS A 1 220 ? -4.491 -12.190 9.881 1.00 91.06 220 HIS A O 1
ATOM 1781 N N . GLY A 1 221 ? -6.468 -13.021 9.207 1.00 89.62 221 GLY A N 1
ATOM 1782 C CA . GLY A 1 221 ? -7.294 -11.958 9.750 1.00 89.62 221 GLY A CA 1
ATOM 1783 C C . GLY A 1 221 ? -8.034 -12.361 11.026 1.00 89.62 221 GLY A C 1
ATOM 1784 O O . GLY A 1 221 ? -7.974 -13.508 11.466 1.00 89.62 221 GLY A O 1
ATOM 1785 N N . PRO A 1 222 ? -8.818 -11.434 11.594 1.00 86.56 222 PRO A N 1
ATOM 1786 C CA . PRO A 1 222 ? -9.556 -11.638 12.846 1.00 86.56 222 PRO A CA 1
ATOM 1787 C C . PRO A 1 222 ? -10.669 -12.700 12.784 1.00 86.56 222 PRO A C 1
ATOM 1789 O O . PRO A 1 222 ? -11.312 -12.963 13.793 1.00 86.56 222 PRO A O 1
ATOM 1792 N N . PHE A 1 223 ? -10.926 -13.293 11.615 1.00 81.62 223 PHE A N 1
ATOM 1793 C CA . PHE A 1 223 ? -11.945 -14.331 11.411 1.00 8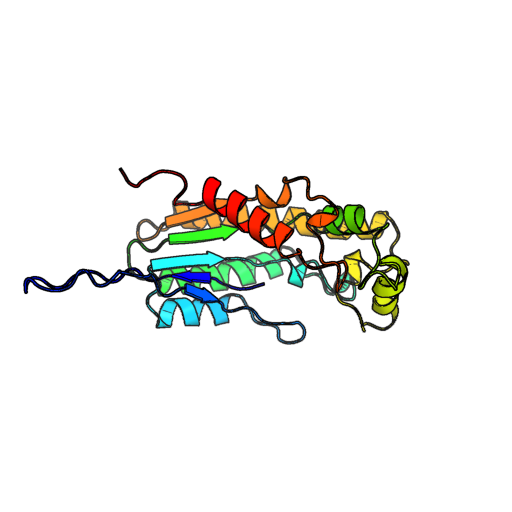1.62 223 PHE A CA 1
ATOM 1794 C C . PHE A 1 223 ? -11.344 -15.682 10.995 1.00 81.62 223 PHE A C 1
ATOM 1796 O O . PHE A 1 223 ? -12.065 -16.546 10.499 1.00 81.62 223 PHE A O 1
ATOM 1803 N N . ALA A 1 224 ? -10.029 -15.851 11.159 1.00 79.25 224 ALA A N 1
ATOM 1804 C CA . ALA A 1 224 ? -9.330 -17.091 10.838 1.00 79.25 224 ALA A CA 1
ATOM 1805 C C . ALA A 1 224 ? -9.774 -18.272 11.718 1.00 79.25 224 ALA A C 1
ATOM 1807 O O . ALA A 1 224 ? -9.821 -19.404 11.242 1.00 79.25 224 ALA A O 1
ATOM 1808 N N . GLU A 1 225 ? -10.150 -18.003 12.971 1.00 62.62 225 GLU A N 1
ATOM 1809 C CA . GLU A 1 225 ? -10.773 -18.979 13.864 1.00 62.62 225 GLU A CA 1
ATOM 1810 C C . GLU A 1 225 ? -12.247 -18.615 14.112 1.00 62.62 225 GLU A C 1
ATOM 1812 O O . GLU A 1 225 ? -12.582 -17.425 14.184 1.00 62.62 225 GLU A O 1
ATOM 1817 N N . PRO A 1 226 ? -13.153 -19.607 14.245 1.00 50.69 226 PRO A N 1
ATOM 1818 C CA . PRO A 1 226 ? -14.505 -19.334 14.707 1.00 50.69 226 PRO A CA 1
ATOM 1819 C C . PRO A 1 226 ? -14.440 -18.663 16.089 1.00 50.69 226 PRO A C 1
ATOM 1821 O O . PRO A 1 226 ? -13.626 -19.080 16.917 1.00 50.69 226 PRO A O 1
ATOM 1824 N N . PRO A 1 227 ? -15.276 -17.646 16.368 1.00 50.59 227 PRO A N 1
ATOM 1825 C CA . PRO A 1 227 ? -15.354 -17.087 17.712 1.00 50.59 227 PRO A CA 1
ATOM 1826 C C . PRO A 1 227 ? -15.697 -18.210 18.703 1.00 50.59 227 PRO A C 1
ATOM 1828 O O . PRO A 1 227 ? -16.623 -18.983 18.449 1.00 50.59 227 PRO A O 1
ATOM 1831 N N . LYS A 1 228 ? -14.905 -18.317 19.775 1.00 36.78 228 LYS A N 1
ATOM 1832 C CA . LYS A 1 228 ? -15.169 -19.223 20.901 1.00 36.78 228 LYS A CA 1
ATOM 1833 C C . LYS A 1 228 ? -16.398 -18.777 21.680 1.00 36.78 228 LYS A C 1
ATOM 1835 O O . LYS A 1 228 ? -16.588 -17.545 21.805 1.00 36.78 228 LYS A O 1
#